Protein AF-A0A7V9IVT1-F1 (afdb_monomer_lite)

pLDDT: mean 75.95, std 18.09, range [24.97, 95.0]

Foldseek 3Di:
DFWADDPAPQARIADEFDDDPDPVVVVVVCVVPPDGGDDDDDDDDPDPLQDPLLRLQLSLVQVVLLVVQVHYHYPHVDRDDRGDDDPVSVVSSVVVSVVVQVVCVVVVHPRRDHPPPPFDPDKDWDDDDFWTWIWGQDPQAIWTFFFTKDFLDDDPPDDPLRVVLVVSCVVVVQWAADVVRGITGGDADDDDDDDDDDTHTHGRGDDDPDD

Structure (mmCIF, N/CA/C/O backbone):
data_AF-A0A7V9IVT1-F1
#
_entry.id   AF-A0A7V9IVT1-F1
#
loop_
_atom_site.group_PDB
_atom_site.id
_atom_site.type_symbol
_atom_site.label_atom_id
_atom_site.label_alt_id
_atom_site.label_comp_id
_atom_site.label_asym_id
_atom_site.label_entity_id
_atom_site.label_seq_id
_atom_site.pdbx_PDB_ins_code
_atom_site.Cartn_x
_atom_site.Cartn_y
_atom_site.Cartn_z
_atom_site.occupancy
_atom_site.B_iso_or_equiv
_atom_site.auth_seq_id
_atom_site.auth_comp_id
_atom_site.auth_asym_id
_atom_site.auth_atom_id
_atom_site.pdbx_PDB_model_num
ATOM 1 N N . MET A 1 1 ? -2.995 -2.600 -10.425 1.00 89.94 1 MET A N 1
ATOM 2 C CA . MET A 1 1 ? -3.105 -3.034 -9.017 1.00 89.94 1 MET A CA 1
ATOM 3 C C . MET A 1 1 ? -4.546 -3.396 -8.711 1.00 89.94 1 MET A C 1
ATOM 5 O O . MET A 1 1 ? -5.435 -2.664 -9.128 1.00 89.94 1 MET A O 1
ATOM 9 N N . LEU A 1 2 ? -4.769 -4.503 -8.009 1.00 91.25 2 LEU A N 1
ATOM 10 C CA . LEU A 1 2 ? -6.067 -4.943 -7.499 1.00 91.25 2 LEU A CA 1
ATOM 11 C C . LEU A 1 2 ? -6.100 -4.728 -5.982 1.00 91.25 2 LEU A C 1
ATOM 13 O O . LEU A 1 2 ? -5.073 -4.897 -5.325 1.00 91.25 2 LEU A O 1
ATOM 17 N N . VAL A 1 3 ? -7.259 -4.353 -5.449 1.00 91.25 3 VAL A N 1
ATOM 18 C CA . VAL A 1 3 ? -7.485 -4.061 -4.028 1.00 91.25 3 VAL A CA 1
ATOM 19 C C . VAL A 1 3 ? -8.785 -4.733 -3.591 1.00 91.25 3 VAL A C 1
ATOM 21 O O . VAL A 1 3 ? -9.780 -4.701 -4.320 1.00 91.25 3 VAL A O 1
ATOM 24 N N . GLY A 1 4 ? -8.780 -5.330 -2.404 1.00 89.81 4 GLY A N 1
ATOM 25 C CA . GLY A 1 4 ? -9.947 -5.958 -1.792 1.00 89.81 4 GLY A CA 1
ATOM 26 C C . GLY A 1 4 ? -9.839 -6.048 -0.269 1.00 89.81 4 GLY A C 1
ATOM 27 O O . GLY A 1 4 ? -8.842 -5.589 0.296 1.00 89.81 4 GLY A O 1
ATOM 28 N N . PRO A 1 5 ? -10.860 -6.602 0.409 1.00 86.62 5 PRO A N 1
ATOM 29 C CA . PRO A 1 5 ? -10.794 -6.893 1.840 1.00 86.62 5 PRO A CA 1
ATOM 30 C C . PRO A 1 5 ? -9.604 -7.802 2.183 1.00 86.62 5 PRO A C 1
ATOM 32 O O . PRO A 1 5 ? -9.289 -8.725 1.431 1.00 86.62 5 PRO A O 1
ATOM 35 N N . ALA A 1 6 ? -8.952 -7.513 3.311 1.00 87.25 6 ALA A N 1
ATOM 36 C CA . ALA A 1 6 ? -7.965 -8.398 3.928 1.00 87.25 6 ALA A CA 1
ATOM 37 C C . ALA A 1 6 ? -8.642 -9.640 4.529 1.00 87.25 6 ALA A C 1
ATOM 39 O O . ALA A 1 6 ? -9.815 -9.575 4.910 1.00 87.25 6 ALA A O 1
ATOM 40 N N . GLU A 1 7 ? -7.913 -10.754 4.611 1.00 83.44 7 GLU A N 1
ATOM 41 C CA . GLU A 1 7 ? -8.374 -11.950 5.331 1.00 83.44 7 GLU A CA 1
ATOM 42 C C . GLU A 1 7 ? -8.059 -11.861 6.835 1.00 83.44 7 GLU A C 1
ATOM 44 O O . GLU A 1 7 ? -8.873 -12.267 7.663 1.00 83.44 7 GLU A O 1
ATOM 49 N N . ASP A 1 8 ? -6.908 -11.294 7.193 1.00 77.38 8 ASP A N 1
ATOM 50 C CA . ASP A 1 8 ? -6.444 -11.032 8.552 1.00 77.38 8 ASP A CA 1
ATOM 51 C C . ASP A 1 8 ? -6.814 -9.600 8.972 1.00 77.38 8 ASP A C 1
ATOM 53 O O . ASP A 1 8 ? -6.449 -8.606 8.336 1.00 77.38 8 ASP A O 1
ATOM 57 N N . ALA A 1 9 ? -7.517 -9.494 10.103 1.00 74.06 9 ALA A N 1
ATOM 58 C CA . ALA A 1 9 ? -7.951 -8.235 10.705 1.00 74.06 9 ALA A CA 1
ATOM 59 C C . ALA A 1 9 ? -6.794 -7.280 11.067 1.00 74.06 9 ALA A C 1
ATOM 61 O O . ALA A 1 9 ? -7.033 -6.095 11.315 1.00 74.06 9 ALA A O 1
ATOM 62 N N . LYS A 1 10 ? -5.544 -7.764 11.093 1.00 76.00 10 LYS A N 1
ATOM 63 C CA . LYS A 1 10 ? -4.338 -6.936 11.226 1.00 76.00 10 LYS A CA 1
ATOM 64 C C . LYS A 1 10 ? -4.196 -5.936 10.072 1.00 76.00 10 LYS A C 1
ATOM 66 O O . LYS A 1 10 ? -3.687 -4.833 10.293 1.00 76.00 10 LYS A O 1
ATOM 71 N N . TYR A 1 11 ? -4.583 -6.317 8.857 1.00 81.25 11 TYR A N 1
ATOM 72 C CA . TYR A 1 11 ? -4.343 -5.537 7.646 1.00 81.25 11 TYR A CA 1
ATOM 73 C C . TYR A 1 11 ? -5.589 -4.763 7.207 1.00 81.25 11 TYR A C 1
ATOM 75 O O . TYR A 1 11 ? -6.726 -5.175 7.411 1.00 81.25 11 TYR A O 1
ATOM 83 N N . GLU A 1 12 ? -5.380 -3.611 6.569 1.00 83.62 12 GLU A N 1
ATOM 84 C CA . GLU A 1 12 ? -6.483 -2.767 6.089 1.00 83.62 12 GLU A CA 1
ATOM 85 C C . GLU A 1 12 ? -7.093 -3.284 4.783 1.00 83.62 12 GLU A C 1
ATOM 87 O O . GLU A 1 12 ? -8.264 -3.039 4.489 1.00 83.62 12 GLU A O 1
ATOM 92 N N . ALA A 1 13 ? -6.278 -3.950 3.967 1.00 89.00 13 ALA A N 1
ATOM 93 C CA . ALA A 1 13 ? -6.658 -4.447 2.656 1.00 89.00 13 ALA A CA 1
ATOM 94 C C . ALA A 1 13 ? -5.744 -5.596 2.225 1.00 89.00 13 ALA A C 1
ATOM 96 O O . ALA A 1 13 ? -4.599 -5.701 2.669 1.00 89.00 13 ALA A O 1
ATOM 97 N N . ARG A 1 14 ? -6.224 -6.398 1.277 1.00 91.69 14 ARG A N 1
ATOM 98 C CA . ARG A 1 14 ? -5.392 -7.287 0.466 1.00 91.69 14 ARG A CA 1
ATOM 99 C C . ARG A 1 14 ? -5.155 -6.640 -0.883 1.00 91.69 14 ARG A C 1
ATOM 101 O O . ARG A 1 14 ? -6.082 -6.088 -1.486 1.00 91.69 14 ARG A O 1
ATOM 108 N N . ILE A 1 15 ? -3.917 -6.694 -1.360 1.00 93.25 15 ILE A N 1
ATOM 109 C CA . ILE A 1 15 ? -3.541 -6.084 -2.631 1.00 93.25 15 ILE A CA 1
ATOM 110 C C . ILE A 1 15 ? -2.748 -7.036 -3.521 1.00 93.25 15 ILE A C 1
ATOM 112 O O . ILE A 1 15 ? -1.998 -7.898 -3.063 1.00 93.25 15 ILE A O 1
ATOM 116 N N . TYR A 1 16 ? -2.878 -6.811 -4.824 1.00 91.81 16 TYR A N 1
ATOM 117 C CA . TYR A 1 16 ? -2.038 -7.415 -5.849 1.00 91.81 16 TYR A CA 1
ATOM 118 C C . TYR A 1 16 ? -1.502 -6.323 -6.776 1.00 91.81 16 TYR A C 1
ATOM 120 O O . TYR A 1 16 ? -2.271 -5.584 -7.400 1.00 91.81 16 TYR A O 1
ATOM 128 N N . VAL A 1 17 ? -0.183 -6.220 -6.896 1.00 91.56 17 VAL A N 1
ATOM 129 C CA . VAL A 1 17 ? 0.489 -5.320 -7.843 1.00 91.56 17 VAL A CA 1
ATOM 130 C C . VAL A 1 17 ? 0.883 -6.134 -9.074 1.00 91.56 17 VAL A C 1
ATOM 132 O O . VAL A 1 17 ? 1.215 -7.303 -8.967 1.00 91.56 17 VAL A O 1
ATOM 135 N N . GLY A 1 18 ? 0.791 -5.563 -10.266 1.00 87.25 18 GLY A N 1
ATOM 136 C CA . GLY A 1 18 ? 1.141 -6.291 -11.480 1.00 87.25 18 GLY A CA 1
ATOM 137 C C . GLY A 1 18 ? 1.298 -5.358 -12.663 1.00 87.25 18 GLY A C 1
ATOM 138 O O . GLY A 1 18 ? 0.642 -4.316 -12.719 1.00 87.25 18 GLY A O 1
ATOM 139 N N . GLU A 1 19 ? 2.149 -5.758 -13.601 1.00 83.12 19 GLU A N 1
ATOM 140 C CA . GLU A 1 19 ? 2.410 -5.045 -14.854 1.00 83.12 19 GLU A CA 1
ATOM 141 C C . GLU A 1 19 ? 1.641 -5.613 -16.050 1.00 83.12 19 GLU A C 1
ATOM 143 O O . GLU A 1 19 ? 1.275 -6.775 -16.053 1.00 83.12 19 GLU A O 1
ATOM 148 N N . GLY A 1 20 ? 1.418 -4.868 -17.128 1.00 71.94 20 GLY A N 1
ATOM 149 C CA . GLY A 1 20 ? 0.862 -5.460 -18.348 1.00 71.94 20 GLY A CA 1
ATOM 150 C C . GLY A 1 20 ? 0.809 -4.479 -19.505 1.00 71.94 20 GLY A C 1
ATOM 151 O O . GLY A 1 20 ? 0.511 -3.308 -19.299 1.00 71.94 20 GLY A O 1
ATOM 152 N N . GLU A 1 21 ? 1.089 -4.968 -20.713 1.00 65.00 21 GLU A N 1
ATOM 153 C CA . GLU A 1 21 ? 1.004 -4.170 -21.945 1.00 65.00 21 GLU A CA 1
ATOM 154 C C . GLU A 1 21 ? -0.456 -3.913 -22.351 1.00 65.00 21 GLU A C 1
ATOM 156 O O . GLU A 1 21 ? -0.782 -2.823 -22.812 1.00 65.00 21 GLU A O 1
ATOM 161 N N . ASP A 1 22 ? -1.345 -4.887 -22.111 1.00 67.75 22 ASP A N 1
ATOM 162 C CA . ASP A 1 22 ? -2.793 -4.719 -22.243 1.00 67.75 22 ASP A CA 1
ATOM 163 C C . ASP A 1 22 ? -3.480 -4.902 -20.875 1.00 67.75 22 ASP A C 1
ATOM 165 O O . ASP A 1 22 ? -3.632 -6.034 -20.389 1.00 67.75 22 ASP A O 1
ATOM 169 N N . PRO A 1 23 ? -3.910 -3.803 -20.229 1.00 66.44 23 PRO A N 1
ATOM 170 C CA . PRO A 1 23 ? -4.580 -3.876 -18.941 1.00 66.44 23 PRO A CA 1
ATOM 171 C C . PRO A 1 23 ? -5.935 -4.592 -19.013 1.00 66.44 23 PRO A C 1
ATOM 173 O O . PRO A 1 23 ? -6.347 -5.150 -18.000 1.00 66.44 23 PRO A O 1
ATOM 176 N N . ARG A 1 24 ? -6.617 -4.632 -20.171 1.00 66.31 24 ARG A N 1
ATOM 177 C CA . ARG A 1 24 ? -7.904 -5.337 -20.324 1.00 66.31 24 ARG A CA 1
ATOM 178 C C . ARG A 1 24 ? -7.701 -6.844 -20.347 1.00 66.31 24 ARG A C 1
ATOM 180 O O . ARG A 1 24 ? -8.291 -7.532 -19.524 1.00 66.31 24 ARG A O 1
ATOM 187 N N . MET A 1 25 ? -6.797 -7.344 -21.193 1.00 64.69 25 MET A N 1
ATOM 188 C CA . MET A 1 25 ? -6.481 -8.781 -21.226 1.00 64.69 25 MET A CA 1
ATOM 189 C C . MET A 1 25 ? -5.997 -9.291 -19.867 1.00 64.69 25 MET A C 1
ATOM 191 O O . MET A 1 25 ? -6.342 -10.398 -19.450 1.00 64.69 25 MET A O 1
ATOM 195 N N . ARG A 1 26 ? -5.197 -8.488 -19.154 1.00 69.81 26 ARG A N 1
ATOM 196 C CA . ARG A 1 26 ? -4.712 -8.870 -17.827 1.00 69.81 26 ARG A CA 1
ATOM 197 C C . ARG A 1 26 ? -5.820 -8.835 -16.775 1.00 69.81 26 ARG A C 1
ATOM 199 O O . ARG A 1 26 ? -5.857 -9.716 -15.920 1.00 69.81 26 ARG A O 1
ATOM 206 N N . LEU A 1 27 ? -6.730 -7.864 -16.845 1.00 65.88 27 LEU A N 1
ATOM 207 C CA . LEU A 1 27 ? -7.893 -7.811 -15.964 1.00 65.88 27 LEU A CA 1
ATOM 208 C C . LEU A 1 27 ? -8.808 -9.023 -16.177 1.00 65.88 27 LEU A C 1
ATOM 210 O O . LEU A 1 27 ? -9.185 -9.655 -15.195 1.00 65.88 27 LEU A O 1
ATOM 214 N N . ASP A 1 28 ? -9.076 -9.407 -17.427 1.00 68.50 28 ASP A N 1
ATOM 215 C CA . ASP A 1 28 ? -9.891 -10.582 -17.763 1.00 68.50 28 ASP A CA 1
ATOM 216 C C . ASP A 1 28 ? -9.263 -11.883 -17.228 1.00 68.50 28 ASP A C 1
ATOM 218 O O . ASP A 1 28 ? -9.951 -12.724 -16.646 1.00 68.50 28 ASP A O 1
ATOM 222 N N . ALA A 1 29 ? -7.936 -12.026 -17.335 1.00 62.75 29 ALA A N 1
ATOM 223 C CA . ALA A 1 29 ? -7.205 -13.167 -16.776 1.00 62.75 29 ALA A CA 1
ATOM 224 C C . ALA A 1 29 ? -7.268 -13.236 -15.237 1.00 62.75 29 ALA A C 1
ATOM 226 O O . ALA A 1 29 ? -7.224 -14.328 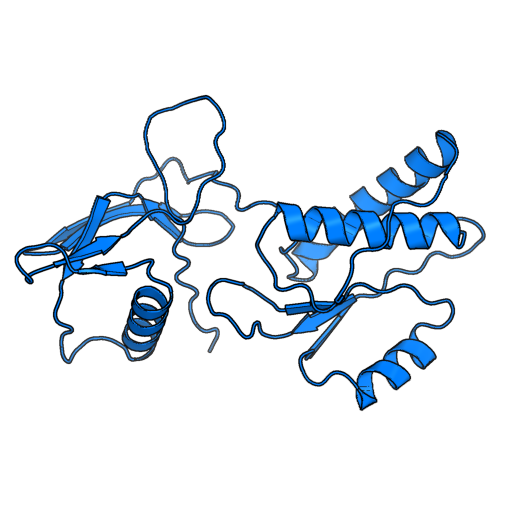-14.663 1.00 62.75 29 ALA A O 1
ATOM 227 N N . HIS A 1 30 ? -7.372 -12.089 -14.558 1.00 66.25 30 HIS A N 1
ATOM 228 C CA . HIS A 1 30 ? -7.528 -12.022 -13.104 1.00 66.25 30 HIS A CA 1
ATOM 229 C C . HIS A 1 30 ? -8.979 -12.203 -12.648 1.00 66.25 30 HIS A C 1
ATOM 231 O O . HIS A 1 30 ? -9.193 -12.836 -11.616 1.00 66.25 30 HIS A O 1
ATOM 237 N N . HIS A 1 31 ? -9.957 -11.730 -13.424 1.00 60.91 31 HIS A N 1
ATOM 238 C CA . HIS A 1 31 ? -11.391 -11.885 -13.155 1.00 60.91 31 HIS A CA 1
ATOM 239 C C . HIS A 1 31 ? -11.810 -13.356 -12.994 1.00 60.91 31 HIS A C 1
ATOM 241 O O . HIS A 1 31 ? -12.764 -13.638 -12.281 1.00 60.91 31 HIS A O 1
ATOM 247 N N . GLY A 1 32 ? -11.105 -14.288 -13.646 1.00 59.50 32 GLY A N 1
ATOM 248 C CA . GLY A 1 32 ? -11.359 -15.727 -13.524 1.00 59.50 32 GLY A CA 1
ATOM 249 C C . GLY A 1 32 ? -10.537 -16.468 -12.460 1.00 59.50 32 GLY A C 1
ATOM 250 O O . GLY A 1 32 ? -10.770 -17.656 -12.275 1.00 59.50 32 GLY A O 1
ATOM 251 N N . ASN A 1 33 ? -9.559 -15.824 -11.807 1.00 62.50 33 ASN A N 1
ATOM 252 C CA . ASN A 1 33 ? -8.559 -16.512 -10.968 1.00 62.50 33 ASN A CA 1
ATOM 253 C C . ASN A 1 33 ? -8.298 -15.866 -9.594 1.00 62.50 33 ASN A C 1
ATOM 255 O O . ASN A 1 33 ? -7.539 -16.423 -8.800 1.00 62.50 33 ASN A O 1
ATOM 259 N N . LYS A 1 34 ? -8.838 -14.674 -9.319 1.00 71.25 34 LYS A N 1
ATOM 260 C CA . LYS A 1 34 ? -8.660 -13.968 -8.043 1.00 71.25 34 LYS A CA 1
ATOM 261 C C . LYS A 1 34 ? -9.996 -13.376 -7.606 1.00 71.25 34 LYS A C 1
ATOM 263 O O . LYS A 1 34 ? -10.433 -12.387 -8.184 1.00 71.25 34 LYS A O 1
ATOM 268 N N . ASP A 1 35 ? -10.582 -13.938 -6.554 1.00 77.81 35 ASP A N 1
ATOM 269 C CA . ASP A 1 35 ? -11.914 -13.539 -6.071 1.00 77.81 35 ASP A CA 1
ATOM 270 C C . ASP A 1 35 ? -11.875 -12.439 -4.996 1.00 77.81 35 ASP A C 1
ATOM 272 O O . ASP A 1 35 ? -12.909 -11.885 -4.636 1.00 77.81 35 ASP A O 1
ATOM 276 N N . PHE A 1 36 ? -10.691 -12.099 -4.467 1.00 84.75 36 PHE A N 1
ATOM 277 C CA . PHE A 1 36 ? -10.589 -11.192 -3.317 1.00 84.75 36 PHE A CA 1
ATOM 278 C C . PHE A 1 36 ? -10.874 -9.724 -3.659 1.00 84.75 36 PHE A C 1
ATOM 280 O O . PHE A 1 36 ? -11.231 -8.950 -2.778 1.00 84.75 36 PHE A O 1
ATOM 287 N N . TRP A 1 37 ? -10.639 -9.290 -4.898 1.00 85.31 37 TRP A N 1
ATOM 288 C CA . TRP A 1 37 ? -10.582 -7.868 -5.226 1.00 85.31 37 TRP A CA 1
ATOM 289 C C . TRP A 1 37 ? -11.956 -7.315 -5.610 1.00 85.31 37 TRP A C 1
ATOM 291 O O . TRP A 1 37 ? -12.751 -7.961 -6.282 1.00 85.31 37 TRP A O 1
ATOM 301 N N . ASN A 1 38 ? -12.220 -6.074 -5.213 1.00 85.19 38 ASN A N 1
ATOM 302 C CA . ASN A 1 38 ? -13.443 -5.344 -5.563 1.00 85.19 38 ASN A CA 1
ATOM 303 C C . ASN A 1 38 ? -13.151 -4.009 -6.262 1.00 85.19 38 ASN A C 1
ATOM 305 O O . ASN A 1 38 ? -14.062 -3.334 -6.743 1.00 85.19 38 ASN A O 1
ATOM 309 N N . ARG A 1 39 ? -11.878 -3.608 -6.301 1.00 88.12 39 ARG A N 1
ATOM 310 C CA . ARG A 1 39 ? -11.402 -2.356 -6.883 1.00 88.12 39 ARG A CA 1
ATOM 311 C C . ARG A 1 39 ? -10.080 -2.600 -7.593 1.00 88.12 39 ARG A C 1
ATOM 313 O O . ARG A 1 39 ? -9.291 -3.454 -7.193 1.00 88.12 39 ARG A O 1
ATOM 320 N N . PHE A 1 40 ? -9.806 -1.814 -8.625 1.00 88.56 40 PHE A N 1
ATOM 321 C CA . PHE A 1 40 ? -8.516 -1.833 -9.298 1.00 88.56 40 PHE A CA 1
ATOM 322 C C . PHE A 1 40 ? -8.072 -0.417 -9.668 1.00 88.56 40 PHE A C 1
ATOM 324 O O . PHE A 1 40 ? -8.892 0.474 -9.876 1.00 88.56 40 PHE A O 1
ATOM 331 N N . VAL A 1 41 ? -6.758 -0.221 -9.733 1.00 89.19 41 VAL A N 1
ATOM 332 C CA . VAL A 1 41 ? -6.108 1.028 -10.142 1.00 89.19 41 VAL A CA 1
ATOM 333 C C . VAL A 1 41 ? -5.098 0.700 -11.236 1.00 89.19 41 VAL A C 1
ATOM 335 O O . VAL A 1 41 ? -4.274 -0.207 -11.073 1.00 89.19 41 VAL A O 1
ATOM 338 N N . VAL A 1 42 ? -5.165 1.427 -12.350 1.00 89.38 42 VAL A N 1
ATOM 339 C CA . VAL A 1 42 ? -4.240 1.291 -13.481 1.00 89.38 42 VAL A CA 1
ATOM 340 C C . VAL A 1 42 ? -3.592 2.638 -13.743 1.00 89.38 42 VAL A C 1
ATOM 342 O O . VAL A 1 42 ? -4.287 3.635 -13.919 1.00 89.38 42 VAL A O 1
ATOM 345 N N . PHE A 1 43 ? -2.266 2.641 -13.812 1.00 87.75 43 PHE A N 1
ATOM 346 C CA . PHE A 1 43 ? -1.493 3.761 -14.328 1.00 87.75 43 PHE A CA 1
ATOM 347 C C . PHE A 1 43 ? -1.048 3.415 -15.743 1.00 87.75 43 PHE A C 1
ATOM 349 O O . PHE A 1 43 ? -0.598 2.300 -16.002 1.00 87.75 43 PHE A O 1
ATOM 356 N N . THR A 1 44 ? -1.208 4.362 -16.663 1.00 84.06 44 THR A N 1
ATOM 357 C CA . THR A 1 44 ? -0.778 4.218 -18.057 1.00 84.06 44 THR A CA 1
ATOM 358 C C . THR A 1 44 ? 0.041 5.441 -18.442 1.00 84.06 44 THR A C 1
ATOM 360 O O . THR A 1 44 ? -0.261 6.545 -17.993 1.00 84.06 44 THR A O 1
ATOM 363 N N . SER A 1 45 ? 1.074 5.253 -19.262 1.00 77.19 45 SER A N 1
ATOM 364 C CA . SER A 1 45 ? 1.811 6.355 -19.885 1.00 77.19 45 SER A CA 1
ATOM 365 C C . SER A 1 45 ? 1.644 6.294 -21.395 1.00 77.19 45 SER A C 1
ATOM 367 O O . SER A 1 45 ? 1.666 5.205 -21.970 1.00 77.19 45 SER A O 1
ATOM 369 N N . PHE A 1 46 ? 1.556 7.449 -22.047 1.00 67.44 46 PHE A N 1
ATOM 370 C CA . PHE A 1 46 ? 1.602 7.533 -23.503 1.00 67.44 46 PHE A CA 1
ATOM 371 C C . PHE A 1 46 ? 3.052 7.752 -23.972 1.00 67.44 46 PHE A C 1
ATOM 373 O O . PHE A 1 46 ? 3.715 8.678 -23.511 1.00 67.44 46 PHE A O 1
ATOM 380 N N . GLY A 1 47 ? 3.540 6.924 -24.904 1.00 63.69 47 GLY A N 1
ATOM 38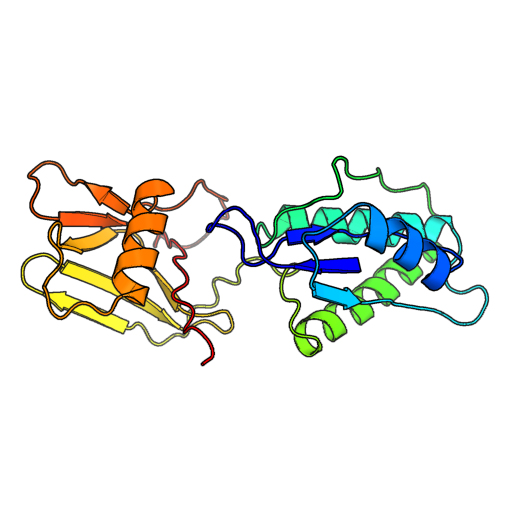1 C CA . GLY A 1 47 ? 4.878 7.048 -25.507 1.00 63.69 47 GLY A CA 1
ATOM 382 C C . GLY A 1 47 ? 5.930 6.073 -24.953 1.00 63.69 47 GLY A C 1
ATOM 383 O O . GLY A 1 47 ? 5.592 5.037 -24.394 1.00 63.69 47 GLY A O 1
ATOM 384 N N . GLN A 1 48 ? 7.217 6.398 -25.133 1.00 57.94 48 GLN A N 1
ATOM 385 C CA . GLN A 1 48 ? 8.378 5.593 -24.691 1.00 57.94 48 GLN A CA 1
ATOM 386 C C . GLN A 1 48 ? 8.731 5.783 -23.196 1.00 57.94 48 GLN A C 1
ATOM 388 O O . GLN A 1 48 ? 9.769 5.307 -22.753 1.00 57.94 48 GLN A O 1
ATOM 393 N N . ALA A 1 49 ? 7.897 6.488 -22.422 1.00 60.75 49 ALA A N 1
ATOM 394 C CA . ALA A 1 49 ? 8.206 6.888 -21.045 1.00 60.75 49 ALA A CA 1
ATOM 395 C C . ALA A 1 49 ? 8.268 5.715 -20.046 1.00 60.75 49 ALA A C 1
ATOM 397 O O . ALA A 1 49 ? 8.972 5.802 -19.048 1.00 60.75 49 ALA A O 1
ATOM 398 N N . LEU A 1 50 ? 7.567 4.609 -20.314 1.00 69.31 50 LEU A N 1
ATOM 399 C CA . LEU A 1 50 ? 7.609 3.402 -19.487 1.00 69.31 50 LEU A CA 1
ATOM 400 C C . LEU A 1 50 ? 8.027 2.209 -20.345 1.00 69.31 50 LEU A C 1
ATOM 402 O O . LEU A 1 50 ? 7.202 1.560 -20.988 1.00 69.31 50 LEU A O 1
ATOM 406 N N . ASN A 1 51 ? 9.327 1.922 -20.371 1.00 80.69 51 ASN A N 1
ATOM 407 C CA . ASN A 1 51 ? 9.818 0.685 -20.964 1.00 80.69 51 ASN A CA 1
ATOM 408 C C . ASN A 1 51 ? 9.575 -0.501 -20.005 1.00 80.69 51 ASN A C 1
ATOM 410 O O . ASN A 1 51 ? 9.277 -0.327 -18.822 1.00 80.69 51 ASN A O 1
ATOM 414 N N . LYS A 1 52 ? 9.724 -1.735 -20.499 1.00 84.88 52 LYS A N 1
ATOM 415 C CA . LYS A 1 52 ? 9.477 -2.946 -19.699 1.00 84.88 52 LYS A CA 1
ATOM 416 C C . LYS A 1 52 ? 10.333 -3.025 -18.428 1.00 84.88 52 LYS A C 1
ATOM 418 O O . LYS A 1 52 ? 9.869 -3.535 -17.416 1.00 84.88 52 LYS A O 1
ATOM 423 N N . ALA A 1 53 ? 11.575 -2.550 -18.462 1.00 87.75 53 ALA A N 1
ATOM 424 C CA . ALA A 1 53 ? 12.441 -2.567 -17.288 1.00 87.75 53 ALA A CA 1
ATOM 425 C C . ALA A 1 53 ? 11.983 -1.535 -16.241 1.00 87.75 53 ALA A C 1
ATOM 427 O O . ALA A 1 53 ? 11.917 -1.872 -15.061 1.00 87.75 53 ALA A O 1
ATOM 428 N N . THR A 1 54 ? 11.567 -0.339 -16.668 1.00 87.00 54 THR A N 1
ATOM 429 C CA . THR A 1 54 ? 10.963 0.688 -15.806 1.00 87.00 54 THR A CA 1
ATOM 430 C C . THR A 1 54 ? 9.674 0.190 -15.149 1.00 87.00 54 THR A C 1
ATOM 432 O O . THR A 1 54 ? 9.489 0.367 -13.949 1.00 87.00 54 THR A O 1
ATOM 435 N N . ILE A 1 55 ? 8.798 -0.497 -15.890 1.00 89.00 55 ILE A N 1
ATOM 436 C CA . ILE A 1 55 ? 7.540 -1.028 -15.335 1.00 89.00 55 ILE A CA 1
ATOM 437 C C . ILE A 1 55 ? 7.819 -2.103 -14.270 1.00 89.00 55 ILE A C 1
ATOM 439 O O . ILE A 1 55 ? 7.264 -2.038 -13.171 1.00 89.00 55 ILE A O 1
ATOM 443 N N . ARG A 1 56 ? 8.752 -3.026 -14.540 1.00 90.25 56 ARG A N 1
ATOM 444 C CA . ARG A 1 56 ? 9.190 -4.032 -13.557 1.00 90.25 56 ARG A CA 1
ATOM 445 C C . ARG A 1 56 ? 9.836 -3.403 -12.327 1.00 90.25 56 ARG A C 1
ATOM 447 O O . ARG A 1 56 ? 9.680 -3.914 -11.220 1.00 90.25 56 ARG A O 1
ATOM 454 N N . TYR A 1 57 ? 10.570 -2.308 -12.515 1.00 92.81 57 TYR A N 1
ATOM 455 C CA . TYR A 1 57 ? 11.155 -1.544 -11.419 1.00 92.81 57 TYR A CA 1
ATOM 456 C C . TYR A 1 57 ? 10.067 -0.934 -10.530 1.00 92.81 57 TYR A C 1
ATOM 458 O O . TYR A 1 57 ? 10.108 -1.116 -9.315 1.00 92.81 57 TYR A O 1
ATOM 466 N N . LEU A 1 58 ? 9.054 -0.297 -11.124 1.00 93.00 58 LEU A N 1
ATOM 467 C CA . LEU A 1 58 ? 7.909 0.258 -10.398 1.00 93.00 58 LEU A CA 1
ATOM 468 C C . LEU A 1 58 ? 7.136 -0.821 -9.626 1.00 93.00 58 LEU A C 1
ATOM 470 O O . LEU A 1 58 ? 6.824 -0.620 -8.455 1.00 93.00 58 LEU A O 1
ATOM 474 N N . GLU A 1 59 ? 6.863 -1.978 -10.241 1.00 93.06 59 GLU A N 1
ATOM 475 C CA . GLU A 1 59 ? 6.217 -3.112 -9.563 1.00 93.06 59 GLU A CA 1
ATOM 476 C C . GLU A 1 59 ? 7.020 -3.555 -8.331 1.00 93.06 59 GLU A C 1
ATOM 478 O O . GLU A 1 59 ? 6.468 -3.648 -7.232 1.00 93.06 59 GLU A O 1
ATOM 483 N N . ALA A 1 60 ? 8.328 -3.773 -8.492 1.00 93.88 60 ALA A N 1
ATOM 484 C CA . ALA A 1 60 ? 9.208 -4.168 -7.397 1.00 93.88 60 ALA A CA 1
ATOM 485 C C . ALA A 1 60 ? 9.244 -3.113 -6.277 1.00 93.88 60 ALA A C 1
ATOM 487 O O . ALA A 1 60 ? 9.151 -3.464 -5.100 1.00 93.88 60 ALA A O 1
ATOM 488 N N . ARG A 1 61 ? 9.321 -1.820 -6.621 1.00 95.00 61 ARG A N 1
ATOM 489 C CA . ARG A 1 61 ? 9.321 -0.722 -5.643 1.00 95.00 61 ARG A CA 1
ATOM 490 C C . ARG A 1 61 ? 8.004 -0.604 -4.885 1.00 95.00 61 ARG A C 1
ATOM 492 O O . ARG A 1 61 ? 8.033 -0.452 -3.669 1.00 95.00 61 ARG A O 1
ATOM 499 N N . LEU A 1 62 ? 6.862 -0.727 -5.557 1.00 94.81 62 LEU A N 1
ATOM 500 C CA . LEU A 1 62 ? 5.552 -0.713 -4.897 1.00 94.81 62 LEU A CA 1
ATOM 501 C C . LEU A 1 62 ? 5.411 -1.872 -3.906 1.00 94.81 62 LEU A C 1
ATOM 503 O O . LEU A 1 62 ? 4.927 -1.671 -2.795 1.00 94.81 62 LEU A O 1
ATOM 507 N N . LEU A 1 63 ? 5.873 -3.069 -4.275 1.00 94.06 63 LEU A N 1
ATOM 508 C CA . LEU A 1 63 ? 5.855 -4.229 -3.381 1.00 94.06 63 LEU A CA 1
ATOM 509 C C . LEU A 1 63 ? 6.773 -4.037 -2.169 1.00 94.06 63 LEU A C 1
ATOM 511 O O . LEU A 1 63 ? 6.381 -4.378 -1.056 1.00 94.06 63 LEU 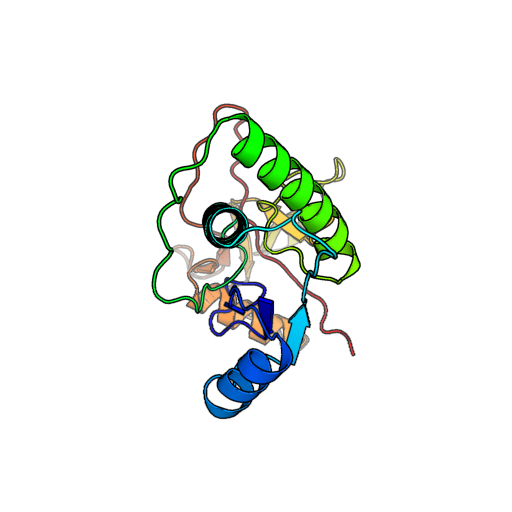A O 1
ATOM 515 N N . GLN A 1 64 ? 7.956 -3.447 -2.363 1.00 92.94 64 GLN A N 1
ATOM 516 C CA . GLN A 1 64 ? 8.854 -3.085 -1.262 1.00 92.94 64 GLN A CA 1
ATOM 517 C C . GLN A 1 64 ? 8.215 -2.067 -0.311 1.00 92.94 64 GLN A C 1
ATOM 519 O O . GLN A 1 64 ? 8.307 -2.237 0.901 1.00 92.94 64 GLN A O 1
ATOM 524 N N . LEU A 1 65 ? 7.544 -1.040 -0.842 1.00 93.12 65 LEU A N 1
ATOM 525 C CA . LEU A 1 65 ? 6.867 -0.024 -0.031 1.00 93.12 65 LEU A CA 1
ATOM 526 C C . LEU A 1 65 ? 5.722 -0.618 0.793 1.00 93.12 65 LEU A C 1
ATOM 528 O O . LEU A 1 65 ? 5.615 -0.330 1.979 1.00 93.12 65 LEU A O 1
ATOM 532 N N . VAL A 1 66 ? 4.906 -1.493 0.203 1.00 92.06 66 VAL A N 1
ATOM 533 C CA . VAL A 1 66 ? 3.809 -2.157 0.929 1.00 92.06 66 VAL A CA 1
ATOM 534 C C . VAL A 1 66 ? 4.352 -3.066 2.023 1.00 92.06 66 VAL A C 1
ATOM 536 O O . VAL A 1 66 ? 3.857 -3.042 3.149 1.00 92.06 66 VAL A O 1
ATOM 539 N N . ALA A 1 67 ? 5.389 -3.847 1.706 1.00 89.31 67 ALA A N 1
ATOM 540 C CA . ALA A 1 67 ? 6.042 -4.708 2.682 1.00 89.31 67 ALA A CA 1
ATOM 541 C C . ALA A 1 67 ? 6.637 -3.896 3.843 1.00 89.31 67 ALA A C 1
ATOM 543 O O . ALA A 1 67 ? 6.518 -4.310 4.990 1.00 89.31 67 ALA A O 1
ATOM 544 N N . ALA A 1 68 ? 7.225 -2.729 3.560 1.00 88.94 68 ALA A N 1
ATOM 545 C CA . ALA A 1 68 ? 7.767 -1.832 4.577 1.00 88.94 68 ALA A CA 1
ATOM 546 C C . ALA A 1 68 ? 6.680 -1.123 5.407 1.00 88.94 68 ALA A C 1
ATOM 548 O O . ALA A 1 68 ? 6.901 -0.830 6.579 1.00 88.94 68 ALA A O 1
ATOM 549 N N . ALA A 1 69 ? 5.519 -0.834 4.816 1.00 87.50 69 ALA A N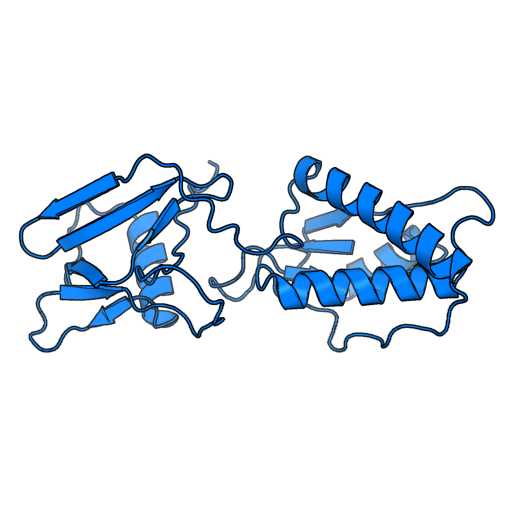 1
ATOM 550 C CA . ALA A 1 69 ? 4.415 -0.161 5.496 1.00 87.50 69 ALA A CA 1
ATOM 551 C C . ALA A 1 69 ? 3.620 -1.088 6.434 1.00 87.50 69 ALA A C 1
ATOM 553 O O . ALA A 1 69 ? 2.966 -0.601 7.355 1.00 87.50 69 ALA A O 1
ATOM 554 N N . GLU A 1 70 ? 3.644 -2.403 6.185 1.00 86.81 70 GLU A N 1
ATOM 555 C CA . GLU A 1 70 ? 2.879 -3.431 6.912 1.00 86.81 70 GLU A CA 1
ATOM 556 C C . GLU A 1 70 ? 1.364 -3.150 7.013 1.00 86.81 70 GLU A C 1
ATOM 558 O O . GLU A 1 70 ? 0.691 -3.601 7.941 1.00 86.81 70 GLU A O 1
ATOM 563 N N . ARG A 1 71 ? 0.801 -2.413 6.048 1.00 85.00 71 ARG A N 1
ATOM 564 C CA . ARG A 1 71 ? -0.624 -2.037 6.035 1.00 85.00 71 ARG A CA 1
ATOM 565 C C . ARG A 1 71 ? -1.536 -2.995 5.283 1.00 85.00 71 ARG A C 1
ATOM 567 O O . ARG A 1 71 ? -2.741 -2.999 5.531 1.00 85.00 71 ARG A O 1
ATOM 574 N N . ALA A 1 72 ? -0.984 -3.773 4.360 1.00 89.56 72 ALA A N 1
ATOM 575 C CA . ALA A 1 72 ? -1.757 -4.644 3.490 1.00 89.56 72 ALA A CA 1
ATOM 576 C C . ALA A 1 72 ? -1.141 -6.034 3.355 1.00 89.56 72 ALA A C 1
ATOM 578 O O . ALA A 1 72 ? 0.079 -6.202 3.389 1.00 89.56 72 ALA A O 1
ATOM 579 N N . GLU A 1 73 ? -2.008 -7.013 3.125 1.00 90.56 73 GLU A N 1
ATOM 580 C CA . GLU A 1 73 ? -1.611 -8.348 2.697 1.00 90.56 73 GLU A CA 1
ATOM 581 C C . GLU A 1 73 ? -1.185 -8.315 1.233 1.00 90.56 73 GLU A C 1
ATOM 583 O O . GLU A 1 73 ? -1.904 -7.801 0.369 1.00 90.56 73 GLU A O 1
ATOM 588 N N . LEU A 1 74 ? -0.025 -8.899 0.941 1.00 91.44 74 LEU A N 1
ATOM 589 C CA . LEU A 1 74 ? 0.475 -9.035 -0.420 1.00 91.44 74 LEU A CA 1
ATOM 590 C C . LEU A 1 74 ? 0.064 -10.379 -1.021 1.00 91.44 74 LEU A C 1
ATOM 592 O O . LEU A 1 74 ? 0.505 -11.434 -0.577 1.00 91.44 74 LEU A O 1
ATOM 596 N N . ASP A 1 75 ? -0.701 -10.329 -2.109 1.00 90.56 75 ASP A N 1
ATOM 597 C CA . ASP A 1 75 ? -1.153 -11.511 -2.852 1.00 90.56 75 ASP A CA 1
ATOM 598 C C . ASP A 1 75 ? -0.209 -11.909 -4.011 1.00 90.56 75 ASP A C 1
ATOM 600 O O . ASP A 1 75 ? -0.442 -12.865 -4.751 1.00 90.56 75 ASP A O 1
ATOM 604 N N . ASN A 1 76 ? 0.886 -11.168 -4.203 1.00 87.06 76 ASN A N 1
ATOM 605 C CA . ASN A 1 76 ? 1.864 -11.399 -5.271 1.00 87.06 76 ASN A CA 1
ATOM 606 C C . ASN A 1 76 ? 2.645 -12.719 -5.138 1.00 87.06 76 ASN A C 1
ATOM 608 O O . ASN A 1 76 ? 3.288 -13.139 -6.100 1.00 87.06 76 ASN A O 1
ATOM 612 N N . GLY A 1 77 ? 2.590 -13.379 -3.976 1.00 78.88 77 GLY A N 1
ATOM 613 C CA . GLY A 1 77 ? 3.303 -14.622 -3.666 1.00 78.88 77 GLY A CA 1
ATOM 614 C C . GLY A 1 77 ? 4.815 -14.431 -3.503 1.00 78.88 77 GLY A C 1
ATOM 615 O O . GLY A 1 77 ? 5.368 -14.770 -2.464 1.00 78.88 77 GLY A O 1
ATOM 616 N N . ASN A 1 78 ? 5.485 -13.854 -4.504 1.00 76.88 78 ASN A N 1
ATOM 617 C CA . ASN A 1 78 ? 6.894 -13.474 -4.451 1.00 76.88 78 ASN A CA 1
ATOM 618 C C . ASN A 1 78 ? 7.095 -12.049 -4.986 1.00 76.88 78 ASN A C 1
ATOM 620 O O . ASN A 1 78 ? 6.475 -11.658 -5.976 1.00 76.88 78 ASN A O 1
ATOM 624 N N . ALA A 1 79 ? 7.999 -11.295 -4.361 1.00 76.69 79 ALA A N 1
ATOM 625 C CA . ALA A 1 79 ? 8.395 -9.981 -4.846 1.00 76.69 79 ALA A CA 1
ATOM 626 C C . ALA A 1 79 ? 9.515 -10.128 -5.898 1.00 76.69 79 ALA A C 1
ATOM 628 O O . ALA A 1 79 ? 10.542 -10.752 -5.615 1.00 76.69 79 ALA A O 1
ATOM 629 N N . PRO A 1 80 ? 9.357 -9.576 -7.115 1.00 81.06 80 PRO A N 1
ATOM 630 C CA . PRO A 1 80 ? 10.435 -9.545 -8.089 1.00 81.06 80 PRO A CA 1
ATOM 631 C C . PRO A 1 80 ? 11.591 -8.679 -7.569 1.00 81.06 80 PRO A C 1
ATOM 633 O O . PRO A 1 80 ? 11.384 -7.640 -6.944 1.00 81.06 80 PRO A O 1
ATOM 636 N N . GLY A 1 81 ? 12.826 -9.101 -7.848 1.00 85.88 81 GLY A N 1
ATOM 637 C CA . GLY A 1 81 ? 14.001 -8.263 -7.616 1.00 85.88 81 GLY A CA 1
ATOM 638 C C . GLY A 1 81 ? 14.007 -7.038 -8.534 1.00 85.88 81 GLY A C 1
ATOM 639 O O . GLY A 1 81 ? 13.417 -7.065 -9.618 1.00 85.88 81 GLY A O 1
ATOM 640 N N . LEU A 1 82 ? 14.706 -5.979 -8.115 1.00 89.94 82 LEU A N 1
ATOM 641 C CA . LEU A 1 82 ? 14.869 -4.776 -8.931 1.00 89.94 82 LEU A CA 1
ATOM 642 C C . LEU A 1 82 ? 15.640 -5.120 -10.220 1.00 89.94 82 LEU A C 1
ATOM 644 O O . LEU A 1 82 ? 16.726 -5.704 -10.138 1.00 89.94 82 LEU A O 1
ATOM 648 N N . PRO A 1 83 ? 15.104 -4.793 -11.409 1.00 90.06 83 PRO A N 1
ATOM 649 C CA . PRO A 1 83 ? 15.831 -4.977 -12.656 1.00 90.06 83 PRO A CA 1
ATOM 650 C C . PRO A 1 83 ? 17.021 -4.004 -12.735 1.00 90.06 83 PRO A C 1
ATOM 652 O O . PRO A 1 83 ? 16.976 -2.930 -12.129 1.00 90.06 83 PRO A O 1
ATOM 655 N N . PRO A 1 84 ? 18.081 -4.345 -13.488 1.00 89.50 84 PRO A N 1
ATOM 656 C CA . PRO A 1 84 ? 19.182 -3.421 -13.718 1.00 89.50 84 PRO A CA 1
ATOM 657 C C . PRO A 1 84 ? 18.699 -2.257 -14.592 1.00 89.50 84 PRO A C 1
ATOM 659 O O . PRO A 1 84 ? 18.207 -2.479 -15.697 1.00 89.50 84 PRO A O 1
ATOM 662 N N . LEU A 1 85 ? 18.857 -1.036 -14.089 1.00 90.25 85 LEU A N 1
ATOM 663 C CA . LEU A 1 85 ? 18.561 0.218 -14.780 1.00 90.25 85 LEU A CA 1
ATOM 664 C C . LEU A 1 85 ? 19.758 1.163 -14.645 1.00 90.25 85 LEU A C 1
ATOM 666 O O . LEU A 1 85 ? 20.506 1.091 -13.666 1.00 90.25 85 LEU A O 1
ATOM 670 N N . SER A 1 86 ? 19.942 2.043 -15.625 1.00 92.44 86 SER A N 1
ATOM 671 C CA . SER A 1 86 ? 20.880 3.162 -15.518 1.00 92.44 86 SER A CA 1
ATOM 672 C C . SER A 1 86 ? 20.370 4.218 -14.530 1.00 92.44 86 SER A C 1
ATOM 674 O O . SER A 1 86 ? 19.179 4.287 -14.235 1.00 92.44 86 SER A O 1
ATOM 676 N N . GLU A 1 87 ? 21.264 5.062 -14.013 1.00 92.62 87 GLU A N 1
ATOM 677 C CA . GLU A 1 87 ? 20.894 6.133 -13.076 1.00 92.62 87 GLU A CA 1
ATOM 678 C C . GLU A 1 87 ? 19.794 7.072 -13.621 1.00 92.62 87 GLU A C 1
ATOM 680 O O . GLU A 1 87 ? 18.850 7.339 -12.876 1.00 92.62 87 GLU A O 1
ATOM 685 N N . PRO A 1 88 ? 19.816 7.505 -14.902 1.00 90.31 88 PRO A N 1
ATOM 686 C CA . PRO A 1 88 ? 18.718 8.291 -15.465 1.00 90.31 88 PRO A CA 1
ATOM 687 C C . PRO A 1 88 ? 17.383 7.537 -15.481 1.00 90.31 88 PRO A C 1
ATOM 689 O O . PRO A 1 88 ? 16.362 8.091 -15.094 1.00 90.31 88 PRO A O 1
ATOM 692 N N . GLU A 1 89 ? 17.389 6.255 -15.858 1.00 90.06 89 GLU A N 1
ATOM 693 C CA . GLU A 1 89 ? 16.168 5.437 -15.882 1.00 90.06 89 GLU A CA 1
ATOM 694 C C . GLU A 1 89 ? 15.587 5.225 -14.479 1.00 90.06 89 GLU A C 1
ATOM 696 O O . GLU A 1 89 ? 14.368 5.196 -14.316 1.00 90.06 89 GLU A O 1
ATOM 701 N N . VAL A 1 90 ? 16.444 5.087 -13.460 1.00 93.19 90 VAL A N 1
ATOM 702 C CA . VAL A 1 90 ? 16.011 5.033 -12.056 1.00 93.19 90 VAL A CA 1
ATOM 703 C C . VAL A 1 90 ? 15.391 6.362 -11.634 1.00 93.19 90 VAL A C 1
ATOM 705 O O . VAL A 1 90 ? 14.333 6.356 -11.013 1.00 93.19 90 VAL A O 1
ATOM 708 N N . ALA A 1 91 ? 16.013 7.492 -11.977 1.00 90.75 91 ALA A N 1
ATOM 709 C CA . ALA A 1 91 ? 15.489 8.812 -11.634 1.00 90.75 91 ALA A CA 1
ATOM 710 C C . ALA A 1 91 ? 14.099 9.054 -12.246 1.00 90.75 91 ALA A C 1
ATOM 712 O O . ALA A 1 91 ? 13.186 9.497 -11.546 1.00 90.75 91 ALA A O 1
ATOM 713 N N . ASP A 1 92 ? 13.914 8.689 -13.516 1.00 89.38 92 ASP A N 1
ATOM 714 C CA . ASP A 1 92 ? 12.623 8.791 -14.199 1.00 89.38 92 ASP A CA 1
ATOM 715 C C . ASP A 1 92 ? 11.565 7.884 -13.545 1.00 89.38 92 ASP A C 1
ATOM 717 O O . ASP A 1 92 ? 10.434 8.313 -13.297 1.00 89.38 92 ASP A O 1
ATOM 721 N N . ALA A 1 93 ? 11.935 6.642 -13.203 1.00 91.38 93 ALA A N 1
ATOM 722 C CA . ALA A 1 93 ? 11.044 5.703 -12.524 1.00 91.38 93 ALA A CA 1
ATOM 723 C C . ALA A 1 93 ? 10.619 6.206 -11.136 1.00 91.38 93 ALA A C 1
ATOM 725 O O . ALA A 1 93 ? 9.444 6.133 -10.789 1.00 91.38 93 ALA A O 1
ATOM 726 N N . GLU A 1 94 ? 11.554 6.738 -10.346 1.00 93.56 94 GLU A N 1
ATOM 727 C CA . GLU A 1 94 ? 11.267 7.276 -9.013 1.00 93.56 94 GLU A CA 1
ATOM 728 C C . GLU A 1 94 ? 10.396 8.532 -9.074 1.00 93.56 94 GLU A C 1
ATOM 730 O O . GLU A 1 94 ? 9.515 8.700 -8.232 1.00 93.56 94 GLU A O 1
ATOM 735 N N . SER A 1 95 ? 10.585 9.386 -10.085 1.00 91.94 95 SER A N 1
ATOM 736 C CA . SER A 1 95 ? 9.701 10.533 -10.307 1.00 91.94 95 SER A CA 1
ATOM 737 C C . SER A 1 95 ? 8.274 10.074 -10.602 1.00 91.94 95 SER A C 1
ATOM 739 O O . SER A 1 95 ? 7.326 10.576 -10.002 1.00 91.94 95 SER A O 1
ATOM 741 N N . PHE A 1 96 ? 8.111 9.080 -11.479 1.00 91.69 96 PHE A N 1
ATOM 742 C CA . PHE A 1 96 ? 6.794 8.523 -11.784 1.00 91.69 96 PHE A CA 1
ATOM 743 C C . PHE A 1 96 ? 6.169 7.836 -10.562 1.00 91.69 96 PHE A C 1
ATOM 745 O O . PHE A 1 96 ? 4.979 7.992 -10.296 1.00 91.69 96 PHE A O 1
ATOM 752 N N . LEU A 1 97 ? 6.971 7.105 -9.781 1.00 93.56 97 LEU A N 1
ATOM 753 C CA . LEU A 1 97 ? 6.531 6.491 -8.531 1.00 93.56 97 LEU A CA 1
ATOM 754 C C . LEU A 1 97 ? 6.023 7.544 -7.540 1.00 93.56 97 LEU A C 1
ATOM 756 O O . LEU A 1 97 ? 4.982 7.330 -6.925 1.00 93.56 97 LEU A O 1
ATOM 760 N N . ALA A 1 98 ? 6.712 8.679 -7.401 1.00 93.12 98 ALA A N 1
ATOM 761 C CA . ALA A 1 98 ? 6.276 9.765 -6.527 1.00 93.12 98 ALA A CA 1
ATOM 762 C C . ALA A 1 98 ? 4.889 10.297 -6.929 1.00 93.12 98 ALA A C 1
ATOM 764 O O . ALA A 1 98 ? 4.016 10.432 -6.069 1.00 93.12 98 ALA A O 1
ATOM 765 N N . ASP A 1 99 ? 4.644 10.496 -8.227 1.00 92.75 99 ASP A N 1
ATOM 766 C CA . ASP A 1 99 ? 3.329 10.905 -8.733 1.00 92.75 99 ASP A CA 1
ATOM 767 C C . ASP A 1 99 ? 2.246 9.857 -8.421 1.00 92.75 99 ASP A C 1
ATOM 769 O O . ASP A 1 99 ? 1.141 10.196 -7.986 1.00 92.75 99 ASP A O 1
ATOM 773 N N . MET A 1 100 ? 2.563 8.566 -8.585 1.00 93.50 100 MET A N 1
ATOM 774 C CA . MET A 1 100 ? 1.648 7.474 -8.230 1.00 93.50 100 MET A CA 1
ATOM 775 C C . MET A 1 100 ? 1.286 7.501 -6.741 1.00 93.50 100 MET A C 1
ATOM 777 O O . MET A 1 100 ? 0.108 7.375 -6.397 1.00 93.50 100 MET A O 1
ATOM 781 N N . LEU A 1 101 ? 2.280 7.678 -5.864 1.00 93.06 101 LEU A N 1
ATOM 782 C CA . LEU A 1 101 ? 2.100 7.715 -4.410 1.00 93.06 101 LEU A CA 1
ATOM 783 C C . LEU A 1 101 ? 1.223 8.882 -3.956 1.00 93.06 101 LEU A C 1
ATOM 785 O O . LEU A 1 101 ? 0.432 8.702 -3.039 1.00 93.06 101 LEU A O 1
ATOM 789 N N . VAL A 1 102 ? 1.272 10.029 -4.636 1.00 91.06 102 VAL A N 1
ATOM 790 C CA . VAL A 1 102 ? 0.364 11.157 -4.363 1.00 91.06 102 VAL A CA 1
ATOM 791 C C . VAL A 1 102 ? -1.083 10.835 -4.758 1.00 91.06 102 VAL A C 1
ATOM 793 O O . VAL A 1 102 ? -2.028 11.259 -4.094 1.00 91.06 102 VAL A O 1
ATOM 796 N N . ILE A 1 103 ? -1.284 10.078 -5.838 1.00 91.88 103 ILE A N 1
ATOM 797 C CA . ILE A 1 103 ? -2.621 9.770 -6.365 1.00 91.88 103 ILE A CA 1
ATOM 798 C C . ILE A 1 103 ? -3.320 8.673 -5.548 1.00 91.88 103 ILE A C 1
ATOM 800 O O . ILE A 1 103 ? -4.543 8.717 -5.385 1.00 91.88 103 ILE A O 1
ATOM 804 N N . TYR A 1 104 ? -2.586 7.689 -5.023 1.00 92.44 104 TYR A N 1
ATOM 805 C CA . TYR A 1 104 ? -3.183 6.549 -4.317 1.00 92.44 104 TYR A CA 1
ATOM 806 C C . TYR A 1 104 ? -4.094 6.939 -3.132 1.00 92.44 104 TYR A C 1
ATOM 808 O O . TYR A 1 104 ? -5.227 6.442 -3.104 1.00 92.44 104 TYR A O 1
ATOM 816 N N . PRO A 1 105 ? -3.709 7.855 -2.220 1.00 87.81 105 PRO A N 1
ATOM 817 C CA . PRO A 1 105 ? -4.577 8.283 -1.123 1.00 87.81 105 PRO A CA 1
ATOM 818 C C . PRO A 1 105 ? -5.860 8.974 -1.583 1.00 87.81 105 PRO A C 1
ATOM 820 O O . PRO A 1 105 ? -6.925 8.765 -1.003 1.00 87.81 105 PRO A O 1
ATOM 823 N N . ILE A 1 106 ? -5.799 9.732 -2.683 1.00 89.50 106 ILE A N 1
ATOM 824 C CA . ILE A 1 106 ? -6.976 10.373 -3.295 1.00 89.50 106 ILE A CA 1
ATOM 825 C C . ILE A 1 106 ? -7.964 9.305 -3.775 1.00 89.50 106 ILE A C 1
ATOM 827 O O . ILE A 1 106 ? -9.181 9.453 -3.656 1.00 89.50 106 ILE A O 1
ATOM 831 N N . LEU A 1 107 ? -7.436 8.189 -4.273 1.00 86.88 107 LEU A N 1
ATOM 832 C CA . LEU A 1 107 ? -8.211 7.011 -4.631 1.00 86.88 107 LEU A CA 1
ATOM 833 C C . LEU A 1 107 ? -8.534 6.133 -3.413 1.00 86.88 107 LEU A C 1
ATOM 835 O O . LEU A 1 107 ? -9.045 5.038 -3.598 1.00 86.88 107 LEU A O 1
ATOM 839 N N . GLY A 1 108 ? -8.270 6.548 -2.173 1.00 84.62 108 GLY A N 1
ATOM 840 C CA . GLY A 1 108 ? -8.549 5.755 -0.973 1.00 84.62 108 GLY A CA 1
ATOM 841 C C . GLY A 1 108 ? -7.732 4.465 -0.896 1.00 84.62 108 GLY A C 1
ATOM 842 O O . GLY A 1 108 ? -8.276 3.421 -0.528 1.00 84.62 108 GLY A O 1
ATOM 843 N N . VAL A 1 109 ? -6.468 4.519 -1.318 1.00 89.44 109 VAL A N 1
ATOM 844 C CA . VAL A 1 109 ? -5.478 3.451 -1.160 1.00 89.44 109 VAL A CA 1
ATOM 845 C C . VAL A 1 109 ? -4.297 3.996 -0.354 1.00 89.44 109 VAL A C 1
ATOM 847 O O . VAL A 1 109 ? -3.436 4.673 -0.901 1.00 89.44 109 VAL A O 1
ATOM 850 N N . ASN A 1 110 ? -4.235 3.666 0.938 1.00 88.06 110 ASN A N 1
ATOM 851 C CA . ASN A 1 110 ? -3.237 4.212 1.876 1.00 88.06 110 ASN A CA 1
ATOM 852 C C . ASN A 1 110 ? -2.169 3.182 2.286 1.00 88.06 110 ASN A C 1
ATOM 854 O O . ASN A 1 110 ? -1.542 3.295 3.330 1.00 88.06 110 ASN A O 1
ATOM 858 N N . VAL A 1 111 ? -1.962 2.143 1.474 1.00 89.88 111 VAL A N 1
ATOM 859 C CA . VAL A 1 111 ? -1.162 0.955 1.839 1.00 89.88 111 VAL A CA 1
ATOM 860 C C . VAL A 1 111 ? 0.356 1.133 1.691 1.00 89.88 111 VAL A C 1
ATOM 862 O O . VAL A 1 111 ? 1.103 0.222 2.034 1.00 89.88 111 VAL A O 1
ATOM 865 N N . PHE A 1 112 ? 0.809 2.268 1.149 1.00 90.88 112 PHE A N 1
ATOM 866 C CA . PHE A 1 112 ? 2.220 2.533 0.827 1.00 90.88 112 PHE A CA 1
ATOM 867 C C . PHE A 1 112 ? 2.938 3.404 1.856 1.00 90.88 112 PHE A C 1
ATOM 869 O O . PHE A 1 112 ? 4.166 3.462 1.863 1.00 90.88 112 PHE A O 1
ATOM 876 N N . GLU A 1 113 ? 2.187 4.095 2.706 1.00 80.38 113 GLU A N 1
ATOM 877 C CA . GLU A 1 113 ? 2.753 4.919 3.763 1.00 80.38 113 GLU A CA 1
ATOM 878 C C . GLU A 1 113 ? 2.866 4.076 5.030 1.00 80.38 113 GLU A C 1
ATOM 880 O O . GLU A 1 113 ? 1.893 3.410 5.391 1.00 80.38 113 GLU A O 1
ATOM 885 N N . PRO A 1 114 ? 4.002 4.083 5.744 1.00 68.69 114 PRO A N 1
ATOM 886 C CA . PRO A 1 114 ? 4.066 3.489 7.072 1.00 68.69 114 PRO A CA 1
ATOM 887 C C . PRO A 1 114 ? 2.966 4.071 7.954 1.00 68.69 114 PRO A C 1
ATOM 889 O O . PRO A 1 114 ? 2.575 5.220 7.761 1.00 68.69 114 PRO A O 1
ATOM 892 N N . LEU A 1 115 ? 2.495 3.306 8.941 1.00 63.06 115 LEU A N 1
ATOM 893 C CA . LEU A 1 115 ? 1.650 3.829 10.015 1.00 63.06 115 LEU A CA 1
ATOM 894 C C . LEU A 1 115 ? 2.317 5.073 10.619 1.00 63.06 115 LEU A C 1
ATOM 896 O O . LEU A 1 115 ? 3.210 4.968 11.464 1.00 63.06 115 LEU A O 1
ATOM 900 N N . ALA A 1 116 ? 1.911 6.255 10.155 1.00 56.62 116 ALA A N 1
ATOM 901 C CA . ALA A 1 116 ? 2.463 7.504 10.619 1.00 56.62 116 ALA A CA 1
ATOM 902 C C . ALA A 1 116 ? 2.012 7.666 12.066 1.00 56.62 116 ALA A C 1
ATOM 904 O O . ALA A 1 116 ? 0.842 7.879 12.378 1.00 56.62 116 ALA A O 1
ATOM 905 N N . GLN A 1 117 ? 2.972 7.555 12.976 1.00 50.34 117 GLN A N 1
ATOM 906 C CA . GLN A 1 117 ? 2.797 7.815 14.398 1.00 50.34 117 GLN A CA 1
ATOM 907 C C . GLN A 1 117 ? 2.789 9.327 14.675 1.00 50.34 117 GLN A C 1
ATOM 909 O O . GLN A 1 117 ? 3.250 9.779 15.720 1.00 50.34 117 GLN A O 1
ATOM 914 N N . ALA A 1 118 ? 2.283 10.130 13.733 1.00 46.78 118 ALA A N 1
ATOM 915 C CA . ALA A 1 118 ? 1.977 11.529 13.970 1.00 46.78 118 ALA A CA 1
ATOM 916 C C . ALA A 1 118 ? 0.664 11.579 14.759 1.00 46.78 118 ALA A C 1
ATOM 918 O O . ALA A 1 118 ? -0.402 11.889 14.236 1.00 46.78 118 ALA A O 1
ATOM 919 N N . ALA A 1 119 ? 0.745 11.181 16.030 1.00 52.12 119 ALA A N 1
ATOM 920 C CA . ALA A 1 119 ? -0.309 11.433 16.993 1.00 52.12 119 ALA A CA 1
ATOM 921 C C . ALA A 1 119 ? -0.608 12.934 16.982 1.00 52.12 119 ALA A C 1
ATOM 923 O O . ALA A 1 119 ? 0.314 13.749 17.096 1.00 52.12 119 ALA A O 1
ATOM 924 N N . SER A 1 120 ? -1.887 13.297 16.871 1.00 58.06 120 SER A N 1
ATOM 925 C CA . SER A 1 120 ? -2.336 14.638 17.228 1.00 58.06 120 SER A CA 1
ATOM 926 C C . SER A 1 120 ? -1.699 15.036 18.570 1.00 58.06 120 SER A C 1
ATOM 928 O O . SER A 1 120 ? -1.614 14.198 19.478 1.00 58.06 120 SER A O 1
ATOM 930 N N . PRO A 1 121 ? -1.254 16.295 18.754 1.00 61.84 121 PRO A N 1
ATOM 931 C CA . PRO A 1 121 ? -0.748 16.744 20.051 1.00 61.84 121 PRO A CA 1
ATOM 932 C C . PRO A 1 121 ? -1.802 16.595 21.162 1.00 61.84 121 PRO A C 1
ATOM 934 O O . PRO A 1 121 ? -1.468 16.607 22.347 1.00 61.84 121 PRO A O 1
ATOM 937 N N . THR A 1 122 ? -3.078 16.451 20.796 1.00 75.50 122 THR A N 1
ATOM 938 C CA . THR A 1 122 ? -4.177 16.200 21.721 1.00 75.50 122 THR A CA 1
ATOM 939 C C . THR A 1 122 ? -4.268 14.718 22.084 1.00 75.50 122 THR A C 1
ATOM 941 O O . THR A 1 122 ? -4.703 13.885 21.291 1.00 75.50 122 THR A O 1
ATOM 944 N N . ARG A 1 123 ? -3.909 14.410 23.332 1.00 81.75 123 ARG A N 1
ATOM 945 C CA . ARG A 1 123 ? -4.059 13.085 23.947 1.00 81.75 123 ARG A CA 1
ATOM 946 C C . ARG A 1 123 ? -5.439 12.942 24.585 1.00 81.75 123 ARG A C 1
ATOM 948 O O . ARG A 1 123 ? -5.847 13.780 25.393 1.00 81.75 123 ARG A O 1
ATOM 955 N N . LEU A 1 124 ? -6.148 11.873 24.238 1.00 82.75 124 LEU A N 1
ATOM 956 C CA . LEU A 1 124 ? -7.407 11.482 24.866 1.00 82.75 124 LEU A CA 1
ATOM 957 C C . LEU A 1 124 ? -7.133 10.465 25.970 1.00 82.75 124 LEU A C 1
ATOM 959 O O . LEU A 1 124 ? -6.353 9.533 25.788 1.00 82.75 124 LEU A O 1
ATOM 963 N N . HIS A 1 125 ? -7.813 10.638 27.099 1.00 87.00 125 HIS A N 1
ATOM 964 C CA . HIS A 1 125 ? -7.655 9.799 28.281 1.00 87.00 125 HIS A CA 1
ATOM 965 C C . HIS A 1 125 ? -8.991 9.160 28.647 1.00 87.00 125 HIS A C 1
ATOM 967 O O . HIS A 1 125 ? -10.039 9.806 28.579 1.00 87.00 125 HIS A O 1
ATOM 973 N N . LEU A 1 126 ? -8.943 7.897 29.062 1.00 84.12 126 LEU A N 1
ATOM 974 C CA . LEU A 1 126 ? -10.082 7.161 29.593 1.00 84.12 126 LEU A CA 1
ATOM 975 C C . LEU A 1 126 ? -9.700 6.554 30.939 1.00 84.12 126 LEU A C 1
ATOM 977 O O . LEU A 1 126 ? -8.683 5.873 31.041 1.00 84.12 126 LEU A O 1
ATOM 981 N N . GLU A 1 127 ? -10.545 6.754 31.949 1.00 87.25 127 GLU A N 1
ATOM 982 C CA . GLU A 1 127 ? -10.419 6.123 33.263 1.00 87.25 127 GLU A CA 1
ATOM 983 C C . GLU A 1 127 ? -11.747 5.499 33.693 1.00 87.25 127 GLU A C 1
ATOM 985 O O . GLU A 1 127 ? -12.825 6.073 33.535 1.00 87.25 127 GLU A O 1
ATOM 990 N N . GLY A 1 128 ? -11.664 4.304 34.266 1.00 82.50 128 GLY A N 1
ATOM 991 C CA . GLY A 1 128 ? -12.787 3.581 34.829 1.00 82.50 128 GLY A CA 1
ATOM 992 C C . GLY A 1 128 ? -12.333 2.464 35.776 1.00 82.50 128 GLY A C 1
ATOM 993 O O . GLY A 1 128 ? -11.149 2.150 35.855 1.00 82.50 128 GLY A O 1
ATOM 994 N N . PRO A 1 129 ? -13.272 1.802 36.479 1.00 77.62 129 PRO A N 1
ATOM 995 C CA . PRO A 1 129 ? -12.961 0.867 37.570 1.00 77.62 129 PRO A CA 1
ATOM 996 C C . PRO A 1 129 ? -11.994 -0.286 37.247 1.00 77.62 129 PRO A C 1
ATOM 998 O O . PRO A 1 129 ? -11.360 -0.825 38.147 1.00 77.62 129 PRO A O 1
ATOM 1001 N N . SER A 1 130 ? -11.905 -0.710 35.983 1.00 80.50 130 SER A N 1
ATOM 1002 C CA . SER A 1 130 ? -10.969 -1.763 35.535 1.00 80.50 130 SER A CA 1
ATOM 1003 C C . SER A 1 130 ? -10.558 -1.554 34.073 1.00 80.50 130 SER A C 1
ATOM 1005 O O . SER A 1 130 ? -10.293 -2.507 33.342 1.00 80.50 130 SER A O 1
ATOM 1007 N N . ALA A 1 131 ? -10.595 -0.293 33.635 1.00 83.69 131 ALA A N 1
ATOM 1008 C CA . ALA A 1 131 ? -10.174 0.140 32.314 1.00 83.69 131 ALA A CA 1
ATOM 1009 C C . ALA A 1 131 ? -9.487 1.498 32.446 1.00 83.69 131 ALA A C 1
ATOM 1011 O O . ALA A 1 131 ? -10.019 2.397 33.090 1.00 83.69 131 ALA A O 1
ATOM 1012 N N . SER A 1 132 ? -8.322 1.648 31.843 1.00 88.12 132 SER A N 1
ATOM 1013 C CA . SER A 1 132 ? -7.604 2.916 31.782 1.00 88.12 132 SER A CA 1
ATOM 1014 C C . SER A 1 132 ? -6.810 2.948 30.496 1.00 88.12 132 SER A C 1
ATOM 1016 O O . SER A 1 132 ? -6.267 1.924 30.099 1.00 88.12 132 SER A O 1
ATOM 1018 N N . GLY A 1 133 ? -6.737 4.082 29.820 1.00 85.56 133 GLY A N 1
ATOM 1019 C CA . GLY A 1 133 ? -6.029 4.139 28.553 1.00 85.56 133 GLY A CA 1
ATOM 1020 C C . GLY A 1 133 ? -5.771 5.547 28.086 1.00 85.56 133 GLY A C 1
ATOM 1021 O O . GLY A 1 133 ? -6.461 6.492 28.469 1.00 85.56 133 GLY A O 1
ATOM 1022 N N . GLU A 1 134 ? -4.778 5.649 27.224 1.00 84.00 134 GLU A N 1
ATOM 1023 C CA . GLU A 1 134 ? -4.424 6.880 26.548 1.00 84.00 134 GLU A CA 1
ATOM 1024 C C . GLU A 1 134 ? -4.345 6.598 25.050 1.00 84.00 134 GLU A C 1
ATOM 1026 O O . GLU A 1 134 ? -3.892 5.532 24.625 1.00 84.00 134 GLU A O 1
ATOM 1031 N N . GLY A 1 135 ? -4.793 7.548 24.242 1.00 83.00 135 GLY A N 1
ATOM 1032 C CA . GLY A 1 135 ? -4.693 7.451 22.797 1.00 83.00 135 GLY A CA 1
ATOM 1033 C C . GLY A 1 135 ? -4.701 8.808 22.121 1.00 83.00 135 GLY A C 1
ATOM 1034 O O . GLY A 1 135 ? -4.871 9.845 22.763 1.00 83.00 135 GLY A O 1
ATOM 1035 N N . ALA A 1 136 ? -4.510 8.798 20.812 1.00 79.75 136 ALA A N 1
ATOM 1036 C CA . ALA A 1 136 ? -4.533 9.995 19.989 1.00 79.75 136 ALA A CA 1
ATOM 1037 C C . ALA A 1 136 ? -5.192 9.700 18.642 1.00 79.75 136 AL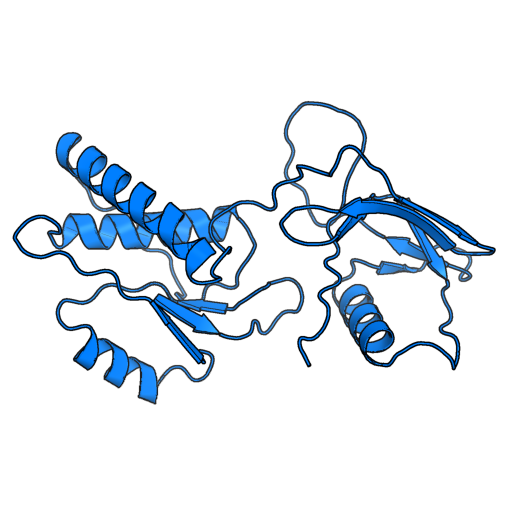A A C 1
ATOM 1039 O O . ALA A 1 136 ? -5.070 8.596 18.104 1.00 79.75 136 ALA A O 1
ATOM 1040 N N . GLU A 1 137 ? -5.869 10.707 18.098 1.00 74.50 137 GLU A N 1
ATOM 1041 C CA . GLU A 1 137 ? -6.295 10.691 16.702 1.00 74.50 137 GLU A CA 1
ATOM 1042 C C . GLU A 1 137 ? -5.078 10.893 15.792 1.00 74.50 137 GLU A C 1
ATOM 1044 O O . GLU A 1 137 ? -4.175 11.681 16.093 1.00 74.50 137 GLU A O 1
ATOM 1049 N N . THR A 1 138 ? -5.061 10.162 14.686 1.00 68.88 138 THR A N 1
ATOM 1050 C CA . THR A 1 138 ? -4.143 10.318 13.558 1.00 68.88 138 THR A CA 1
ATOM 1051 C C . THR A 1 138 ? -4.968 10.464 12.282 1.00 68.88 138 THR A C 1
ATOM 1053 O O . THR A 1 138 ? -6.152 10.118 12.258 1.00 68.88 138 THR A O 1
ATOM 1056 N N . ASP A 1 139 ? -4.345 10.916 11.194 1.00 58.66 139 ASP A N 1
ATOM 1057 C CA . ASP A 1 139 ? -5.004 10.985 9.876 1.00 58.66 139 ASP A CA 1
ATOM 1058 C C . ASP A 1 139 ? -5.541 9.614 9.417 1.00 58.66 139 ASP A C 1
ATOM 1060 O O . ASP A 1 139 ? -6.504 9.513 8.657 1.00 58.66 139 ASP A O 1
ATOM 1064 N N . ASP A 1 140 ? -4.954 8.548 9.961 1.00 53.53 140 ASP A N 1
ATOM 1065 C CA . ASP A 1 140 ? -5.245 7.156 9.656 1.00 53.53 140 ASP A CA 1
ATOM 1066 C C . ASP A 1 140 ? -6.174 6.462 10.667 1.00 53.53 140 ASP A C 1
ATOM 1068 O O . ASP A 1 140 ? -6.400 5.252 10.559 1.00 53.53 140 ASP A O 1
ATOM 1072 N 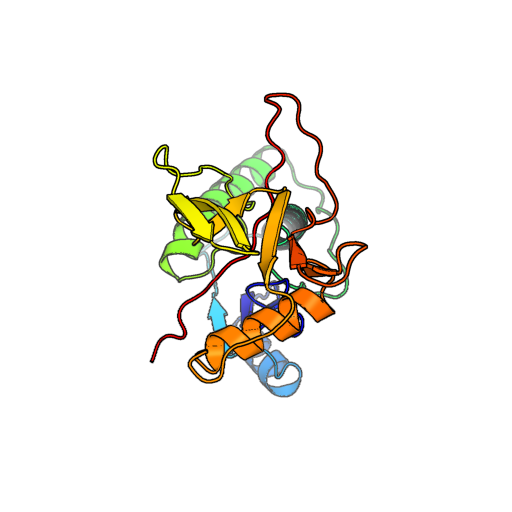N . GLY A 1 141 ? -6.702 7.186 11.660 1.00 69.81 141 GLY A N 1
ATOM 1073 C CA . GLY A 1 141 ? -7.656 6.664 12.638 1.00 69.81 141 GLY A CA 1
ATOM 1074 C C . GLY A 1 141 ? -7.301 7.000 14.084 1.00 69.81 141 GLY A C 1
ATOM 1075 O O . GLY A 1 141 ? -6.984 8.135 14.418 1.00 69.81 141 GLY A O 1
ATOM 1076 N N . PHE A 1 142 ? -7.421 6.016 14.974 1.00 75.56 142 PHE A N 1
ATOM 1077 C CA . PHE A 1 142 ? -7.131 6.188 16.396 1.00 75.56 142 PHE A CA 1
ATOM 1078 C C . PHE A 1 142 ? -6.018 5.237 16.823 1.00 75.56 142 PHE A C 1
ATOM 1080 O O . PHE A 1 142 ? -6.037 4.061 16.462 1.00 75.56 142 PHE A O 1
ATOM 1087 N N . VAL A 1 143 ? -5.058 5.743 17.592 1.00 76.25 143 VAL A N 1
ATOM 1088 C CA . VAL A 1 143 ? -3.928 4.977 18.128 1.00 76.25 143 VAL A CA 1
ATOM 1089 C C . VAL A 1 143 ? -4.084 4.859 19.640 1.00 76.25 143 VAL A C 1
ATOM 1091 O O . VAL A 1 143 ? -4.364 5.850 20.310 1.00 76.25 143 VAL A O 1
ATOM 1094 N N . VAL A 1 144 ? -3.884 3.652 20.183 1.00 79.62 144 VAL A N 1
ATOM 1095 C CA . VAL A 1 144 ? -4.035 3.342 21.616 1.00 79.62 144 VAL A CA 1
ATOM 1096 C C . VAL A 1 144 ? -2.672 3.031 22.230 1.00 79.62 144 VAL A C 1
ATOM 1098 O O . VAL A 1 144 ? -2.074 1.984 21.978 1.00 79.62 144 VAL A O 1
ATOM 1101 N N . PHE A 1 145 ? -2.169 3.910 23.089 1.00 76.81 145 PHE A N 1
ATOM 1102 C CA . PHE A 1 145 ? -0.838 3.752 23.667 1.00 76.81 145 PHE A CA 1
ATOM 1103 C C . PHE A 1 145 ? -0.713 2.488 24.531 1.00 76.81 145 PHE A C 1
ATOM 1105 O O . PHE A 1 145 ? -1.690 1.925 25.044 1.00 76.81 145 PHE A O 1
ATOM 1112 N N . THR A 1 146 ? 0.518 1.980 24.647 1.00 70.12 146 THR A N 1
ATOM 1113 C CA . THR A 1 146 ? 0.768 0.738 25.392 1.00 70.12 146 THR A CA 1
ATOM 1114 C C . THR A 1 146 ? 0.511 0.924 26.881 1.00 70.12 146 THR A C 1
ATOM 1116 O O . THR A 1 146 ? 0.605 2.026 27.411 1.00 70.12 146 THR A O 1
ATOM 1119 N N . GLY A 1 147 ? 0.179 -0.169 27.571 1.00 72.94 147 GLY A N 1
ATOM 1120 C CA . GLY A 1 147 ? -0.165 -0.119 28.995 1.00 72.94 147 GLY A CA 1
ATOM 1121 C C . GLY A 1 147 ? -1.641 0.173 29.270 1.00 72.94 147 GLY A C 1
ATOM 1122 O O . GLY A 1 147 ? -2.056 0.077 30.420 1.00 72.94 147 GLY A O 1
ATOM 1123 N N . THR A 1 148 ? -2.432 0.433 28.225 1.00 82.38 148 THR A N 1
ATOM 1124 C CA . THR A 1 148 ? -3.893 0.535 28.298 1.00 82.38 148 THR A CA 1
ATOM 1125 C C . THR A 1 148 ? -4.512 -0.775 28.805 1.00 82.38 148 THR A C 1
ATOM 1127 O O . THR A 1 148 ? -4.144 -1.871 28.368 1.00 82.38 148 THR A O 1
ATOM 1130 N N . LEU A 1 149 ? -5.449 -0.650 29.741 1.00 85.75 149 LEU A N 1
ATOM 1131 C CA . LEU A 1 149 ? -6.248 -1.713 30.331 1.00 85.75 149 LEU A CA 1
ATOM 1132 C C . LEU A 1 149 ? -7.691 -1.630 29.825 1.00 85.75 149 LEU A C 1
ATOM 1134 O O . LEU A 1 149 ? -8.308 -0.565 29.829 1.00 85.75 149 LEU A O 1
ATOM 1138 N N . ALA A 1 150 ? -8.253 -2.776 29.463 1.00 85.94 150 ALA A N 1
ATOM 1139 C CA . ALA A 1 150 ? -9.675 -2.960 29.205 1.00 85.94 150 ALA A CA 1
ATOM 1140 C C . ALA A 1 150 ? -10.274 -3.897 30.264 1.00 85.94 150 ALA A C 1
ATOM 1142 O O . ALA A 1 150 ? -9.572 -4.729 30.835 1.00 85.94 150 ALA A O 1
ATOM 1143 N N . ARG A 1 151 ? -11.582 -3.797 30.529 1.00 85.88 151 ARG A N 1
ATOM 1144 C CA . ARG A 1 151 ? -12.275 -4.761 31.410 1.00 85.88 151 ARG A CA 1
ATOM 1145 C C . ARG A 1 151 ? -12.193 -6.172 30.826 1.00 85.88 151 ARG A C 1
ATOM 1147 O O . ARG A 1 151 ? -12.249 -6.303 29.612 1.00 85.88 151 ARG A O 1
ATOM 1154 N N . ALA A 1 152 ? -12.107 -7.211 31.651 1.00 83.50 152 ALA A N 1
ATOM 1155 C CA . ALA A 1 152 ? -12.186 -8.585 31.144 1.00 83.50 152 ALA A CA 1
ATOM 1156 C C . ALA A 1 152 ? -13.586 -8.915 30.599 1.00 83.50 152 ALA A C 1
ATOM 1158 O O . ALA A 1 152 ? -13.720 -9.464 29.513 1.00 83.50 152 ALA A O 1
ATOM 1159 N N . GLU A 1 153 ? -14.631 -8.502 31.315 1.00 83.69 153 GLU A N 1
ATOM 1160 C CA . GLU A 1 153 ? -16.012 -8.802 30.939 1.00 83.69 153 GLU A CA 1
ATOM 1161 C C . GLU A 1 153 ? -16.652 -7.694 30.089 1.00 83.69 153 GLU A C 1
ATOM 1163 O O . GLU A 1 153 ? -16.481 -6.491 30.332 1.00 83.69 153 GLU A O 1
ATOM 1168 N N . THR A 1 154 ? -17.436 -8.110 29.094 1.00 84.56 154 THR A N 1
ATOM 1169 C CA . THR A 1 154 ? -18.304 -7.235 28.299 1.00 84.56 154 THR A CA 1
ATOM 1170 C C . THR A 1 154 ? -19.614 -6.941 29.031 1.00 84.56 154 THR A C 1
ATOM 1172 O O . THR A 1 154 ? -20.082 -7.740 29.837 1.00 84.56 154 THR A O 1
ATOM 1175 N N . VAL A 1 155 ? -20.259 -5.820 28.708 1.00 84.62 155 VAL A N 1
ATOM 1176 C CA . VAL A 1 155 ? -21.594 -5.471 29.224 1.00 84.62 155 VAL A CA 1
ATOM 1177 C C . VAL A 1 155 ? -22.651 -5.639 28.136 1.00 84.62 155 VAL A C 1
ATOM 1179 O O . VAL A 1 155 ? -22.359 -5.440 26.961 1.00 84.62 155 VAL A O 1
ATOM 1182 N N . ALA A 1 156 ? -23.896 -5.933 28.516 1.00 82.00 156 ALA A N 1
ATOM 1183 C CA . ALA A 1 156 ? -25.001 -6.147 27.571 1.00 82.00 156 ALA A CA 1
ATOM 1184 C C . ALA A 1 156 ? -25.308 -4.932 26.669 1.00 82.00 156 ALA A C 1
ATOM 1186 O O . ALA A 1 156 ? -25.904 -5.085 25.608 1.00 82.00 156 ALA A O 1
ATOM 1187 N N . SER A 1 157 ? -24.902 -3.725 27.076 1.00 84.75 157 SER A N 1
ATOM 1188 C CA . SER A 1 157 ? -25.034 -2.499 26.281 1.00 84.75 157 SER A CA 1
ATOM 1189 C C . SER A 1 157 ? -23.914 -2.299 25.252 1.00 84.75 157 SER A C 1
ATOM 1191 O O . SER A 1 157 ? -23.894 -1.272 24.572 1.00 84.75 157 SER A O 1
ATOM 1193 N N . MET A 1 158 ? -22.967 -3.238 25.138 1.00 84.12 158 MET A N 1
ATOM 1194 C CA . MET A 1 158 ? -21.879 -3.164 24.169 1.00 84.12 158 MET A CA 1
ATOM 1195 C C . MET A 1 158 ? -22.424 -3.313 22.739 1.00 84.12 158 MET A C 1
ATOM 1197 O O . MET A 1 158 ? -23.077 -4.312 22.435 1.00 84.12 158 MET A O 1
ATOM 1201 N N . PRO A 1 159 ? -22.147 -2.355 21.836 1.00 85.25 159 PRO A N 1
ATOM 1202 C CA . PRO A 1 159 ? -22.519 -2.487 20.433 1.00 85.25 159 PRO A CA 1
ATOM 1203 C C . PRO A 1 159 ? -21.833 -3.691 19.772 1.00 85.25 159 PRO A C 1
ATOM 1205 O O . PRO A 1 159 ? -20.662 -3.955 20.039 1.00 85.25 159 PRO A O 1
ATOM 1208 N N . GLY A 1 160 ? -22.519 -4.359 18.839 1.00 80.75 160 GLY A N 1
ATOM 1209 C CA . GLY A 1 160 ? -21.993 -5.556 18.165 1.00 80.75 160 GLY A CA 1
ATOM 1210 C C . GLY A 1 160 ? -20.659 -5.338 17.439 1.00 80.75 160 GLY A C 1
ATOM 1211 O O . GLY A 1 160 ? -19.774 -6.179 17.527 1.00 80.75 160 GLY A O 1
ATOM 1212 N N . TRP A 1 161 ? -20.451 -4.174 16.810 1.00 78.69 161 TRP A N 1
ATOM 1213 C CA . TRP A 1 161 ? -19.165 -3.852 16.170 1.00 78.69 161 TRP A CA 1
ATOM 1214 C C . TRP A 1 161 ? -17.998 -3.826 17.171 1.00 78.69 161 TRP A C 1
ATOM 1216 O O . TRP A 1 161 ? -16.885 -4.209 16.825 1.00 78.69 161 TRP A O 1
ATOM 1226 N N . ALA A 1 162 ? -18.247 -3.393 18.412 1.00 78.44 162 ALA A N 1
ATOM 1227 C CA . ALA A 1 162 ? -17.228 -3.316 19.455 1.00 78.44 162 ALA A CA 1
ATOM 1228 C C . ALA A 1 162 ? -16.932 -4.697 20.056 1.00 78.44 162 ALA A C 1
ATOM 1230 O O . ALA A 1 162 ? -15.800 -4.950 20.460 1.00 78.44 162 ALA A O 1
ATOM 1231 N N . ALA A 1 163 ? -17.931 -5.586 20.085 1.00 82.50 163 ALA A N 1
ATOM 1232 C CA . ALA A 1 163 ? -17.743 -6.984 20.457 1.00 82.50 163 ALA A CA 1
ATOM 1233 C C . ALA A 1 163 ? -16.874 -7.718 19.422 1.00 82.50 163 ALA A C 1
ATOM 1235 O O . ALA A 1 163 ? -15.865 -8.302 19.802 1.00 82.50 163 ALA A O 1
ATOM 1236 N N . ASN A 1 164 ? -17.188 -7.587 18.128 1.00 79.31 164 ASN A N 1
ATOM 1237 C CA . ASN A 1 164 ? -16.408 -8.213 17.054 1.00 79.31 164 ASN A CA 1
ATOM 1238 C C . ASN A 1 164 ? -14.964 -7.692 17.019 1.00 79.31 164 ASN A C 1
ATOM 1240 O O . ASN A 1 164 ? -14.024 -8.468 16.912 1.00 79.31 164 ASN A O 1
ATOM 1244 N N . LEU A 1 165 ? -14.771 -6.374 17.158 1.00 77.44 165 LEU A N 1
ATOM 1245 C CA . LEU A 1 165 ? -13.430 -5.792 17.219 1.00 77.44 165 LEU A CA 1
ATOM 1246 C C . LEU A 1 165 ? -12.636 -6.328 18.416 1.00 77.44 165 LEU A C 1
ATOM 1248 O O . LEU A 1 165 ? -11.450 -6.612 18.284 1.00 77.44 165 LEU A O 1
ATOM 1252 N N . ARG A 1 166 ? -13.273 -6.455 19.588 1.00 84.12 166 ARG A N 1
ATOM 1253 C CA . ARG A 1 166 ? -12.629 -7.047 20.765 1.00 84.12 166 ARG A CA 1
ATOM 1254 C C . ARG A 1 166 ? -12.175 -8.474 20.472 1.00 84.12 166 ARG A C 1
ATOM 1256 O O . ARG A 1 166 ? -11.027 -8.783 20.761 1.00 84.12 166 ARG A O 1
ATOM 1263 N N . GLU A 1 167 ? -13.057 -9.300 19.920 1.00 83.94 167 GLU A N 1
ATOM 1264 C CA . GLU A 1 167 ? -12.762 -10.696 19.589 1.00 83.94 167 GLU A CA 1
ATOM 1265 C C . GLU A 1 167 ? -11.553 -10.787 18.652 1.00 83.94 167 GLU A C 1
ATOM 1267 O O . GLU A 1 167 ? -10.571 -11.439 18.994 1.00 83.94 167 GLU A O 1
ATOM 1272 N N . SER A 1 168 ? -11.536 -10.009 17.564 1.00 75.81 168 SER A N 1
ATOM 1273 C CA . SER A 1 168 ? -10.386 -9.965 16.651 1.00 75.81 168 SER A CA 1
ATOM 1274 C C . SER A 1 168 ? -9.088 -9.512 17.333 1.00 75.81 168 SER A C 1
ATOM 1276 O O . SER A 1 168 ? -8.022 -10.039 17.026 1.00 75.81 168 SER A O 1
ATOM 1278 N N . LEU A 1 169 ? -9.147 -8.554 18.267 1.00 81.38 169 LEU A N 1
ATOM 1279 C CA . LEU A 1 169 ? -7.968 -8.079 19.009 1.00 81.38 169 LEU A CA 1
ATOM 1280 C C . LEU A 1 169 ? -7.443 -9.106 20.025 1.00 81.38 169 LEU A C 1
ATOM 1282 O O . LEU A 1 169 ? -6.244 -9.124 20.319 1.00 81.38 169 LEU A O 1
ATOM 1286 N N . GLU A 1 170 ? -8.326 -9.920 20.598 1.00 84.00 170 GLU A N 1
ATOM 1287 C CA . GLU A 1 170 ? -7.956 -11.031 21.478 1.00 84.00 170 GLU A CA 1
ATOM 1288 C C . GLU A 1 170 ? -7.347 -12.181 20.662 1.00 84.00 170 GLU A C 1
ATOM 1290 O O . GLU A 1 170 ? -6.267 -12.668 21.006 1.00 84.00 170 GLU A O 1
ATOM 1295 N N . GLU A 1 171 ? -7.964 -12.547 19.534 1.00 79.88 171 GLU A N 1
ATOM 1296 C CA . GLU A 1 171 ? -7.453 -13.556 18.594 1.00 79.88 171 GLU A CA 1
ATOM 1297 C C . GLU A 1 171 ? -6.079 -13.179 18.028 1.00 79.88 171 GLU A C 1
ATOM 1299 O O . GLU A 1 171 ? -5.174 -14.014 17.967 1.00 79.88 171 GLU A O 1
ATOM 1304 N N . SER A 1 172 ? -5.878 -11.905 17.681 1.00 71.44 172 SER A N 1
ATOM 1305 C CA . SER A 1 172 ? -4.598 -11.398 17.179 1.00 71.44 172 SER A CA 1
ATOM 1306 C C . SER A 1 172 ? -3.532 -11.234 18.276 1.00 71.44 172 SER A C 1
ATOM 1308 O O . SER A 1 172 ? -2.407 -10.815 17.992 1.00 71.44 172 SER A O 1
ATOM 1310 N N . GLY A 1 173 ? -3.867 -11.503 19.546 1.00 78.38 173 GLY A N 1
ATOM 1311 C CA . GLY A 1 173 ? -2.962 -11.378 20.693 1.00 78.38 173 GLY A CA 1
ATOM 1312 C C . GLY A 1 173 ? -2.578 -9.937 21.050 1.00 78.38 173 GLY A C 1
ATOM 1313 O O . GLY A 1 173 ? -1.596 -9.714 21.769 1.00 78.38 173 GLY A O 1
ATOM 1314 N N . VAL A 1 174 ? -3.328 -8.954 20.545 1.00 79.81 174 VAL A N 1
ATOM 1315 C CA . VAL A 1 174 ? -3.148 -7.528 20.853 1.00 79.81 174 VAL A CA 1
ATOM 1316 C C . VAL A 1 174 ? -3.740 -7.206 22.228 1.00 79.81 174 VAL A C 1
ATOM 1318 O O . VAL A 1 174 ? -3.138 -6.453 22.997 1.00 79.81 174 VAL A O 1
ATOM 1321 N N . LEU A 1 175 ? -4.873 -7.819 22.580 1.00 82.94 175 LEU A N 1
ATOM 1322 C CA . LEU A 1 175 ? -5.421 -7.830 23.935 1.00 82.94 175 LEU A CA 1
ATOM 1323 C C . LEU A 1 175 ? -5.120 -9.166 24.613 1.00 82.94 175 LEU A C 1
ATOM 1325 O O . LEU A 1 175 ? -5.463 -10.223 24.098 1.00 82.94 175 LEU A O 1
ATOM 1329 N N . ILE A 1 176 ? -4.493 -9.113 25.789 1.00 84.31 176 ILE A N 1
ATOM 1330 C CA . ILE A 1 176 ? -4.147 -10.310 26.567 1.00 84.31 176 ILE A CA 1
ATOM 1331 C C . ILE A 1 176 ? -4.651 -10.220 28.012 1.00 84.31 176 ILE A C 1
ATOM 1333 O O . ILE A 1 176 ? -4.627 -9.131 28.591 1.00 84.31 176 ILE A O 1
ATOM 1337 N N . PRO A 1 177 ? -5.059 -11.335 28.642 1.00 83.62 177 PRO A N 1
ATOM 1338 C CA . PRO A 1 177 ? -5.428 -11.351 30.056 1.00 83.62 177 PRO A CA 1
ATOM 1339 C C . PRO A 1 177 ? -4.277 -10.913 30.967 1.00 83.62 177 PRO A C 1
ATOM 1341 O O . PRO A 1 177 ? -3.131 -11.325 30.783 1.00 83.62 177 PRO A O 1
ATOM 1344 N N . VAL A 1 178 ? -4.579 -10.092 31.976 1.00 82.81 178 VAL A N 1
ATOM 1345 C CA . VAL A 1 178 ? -3.642 -9.763 33.062 1.00 82.81 178 VAL A CA 1
ATOM 1346 C C . VAL A 1 178 ? -3.753 -10.819 34.165 1.00 82.81 178 VAL A C 1
ATOM 1348 O O . VAL A 1 178 ? -4.859 -11.243 34.509 1.00 82.81 178 VAL A O 1
ATOM 1351 N N . GLU A 1 179 ? -2.624 -11.226 34.757 1.00 68.62 179 GLU A N 1
ATOM 1352 C CA . GLU A 1 179 ? -2.618 -12.083 35.952 1.00 68.62 179 GLU A CA 1
ATOM 1353 C C . GLU A 1 179 ? -3.464 -11.437 37.065 1.00 68.62 179 GLU A C 1
ATOM 1355 O O . GLU A 1 179 ? -3.183 -10.325 37.509 1.00 68.62 179 GLU A O 1
ATOM 1360 N N . GLY A 1 180 ? -4.544 -12.114 37.470 1.00 64.75 180 GLY A N 1
ATOM 1361 C CA . GLY A 1 180 ? -5.570 -11.574 38.375 1.00 64.75 180 GLY A CA 1
ATOM 1362 C C . GLY A 1 180 ? -6.959 -11.393 37.742 1.00 64.75 180 GLY A C 1
ATOM 1363 O O . GLY A 1 180 ? -7.912 -11.106 38.459 1.00 64.75 180 GLY A O 1
ATOM 1364 N N . GLY A 1 181 ? -7.101 -11.593 36.425 1.00 66.31 181 GLY A N 1
ATOM 1365 C CA . GLY A 1 181 ? -8.368 -11.900 35.737 1.00 66.31 181 GLY A CA 1
ATOM 1366 C C . GLY A 1 181 ? -9.373 -10.757 35.534 1.00 66.31 181 GLY A C 1
ATOM 1367 O O . GLY A 1 181 ? -10.285 -10.904 34.730 1.00 66.31 181 GLY A O 1
ATOM 1368 N N . ALA A 1 182 ? -9.226 -9.613 36.206 1.00 69.62 182 ALA A N 1
ATOM 1369 C CA . ALA A 1 182 ? -10.204 -8.518 36.122 1.00 69.62 182 ALA A CA 1
ATOM 1370 C C . ALA A 1 182 ? -10.048 -7.606 34.882 1.00 69.62 182 ALA A C 1
ATOM 1372 O O . ALA A 1 182 ? -10.975 -6.867 34.529 1.00 69.62 182 ALA A O 1
ATOM 1373 N N . SER A 1 183 ? -8.895 -7.653 34.205 1.00 81.50 183 SER A N 1
ATOM 1374 C CA . SER A 1 183 ? -8.574 -6.778 33.072 1.00 81.50 183 SER A CA 1
ATOM 1375 C C . SER A 1 183 ? -7.797 -7.495 31.967 1.00 81.50 183 SER A C 1
ATOM 1377 O O . SER A 1 183 ? -7.035 -8.429 32.217 1.00 81.50 183 SER A O 1
ATOM 1379 N N . LEU A 1 184 ? -7.953 -6.987 30.747 1.00 81.81 184 LEU A N 1
ATOM 1380 C CA . LEU A 1 184 ? -7.124 -7.267 29.580 1.00 81.81 184 LEU A CA 1
ATOM 1381 C C . LEU A 1 184 ? -6.123 -6.119 29.408 1.00 81.81 184 LEU A C 1
ATOM 1383 O O . LEU A 1 184 ? -6.457 -4.962 29.664 1.00 81.81 184 LEU A O 1
ATOM 1387 N N . ARG A 1 185 ? -4.906 -6.409 28.957 1.00 83.12 185 ARG A N 1
ATOM 1388 C CA . ARG A 1 185 ? -3.869 -5.416 28.663 1.00 83.12 185 ARG A CA 1
ATOM 1389 C C . ARG A 1 185 ? -3.609 -5.353 27.168 1.00 83.12 185 ARG A C 1
ATOM 1391 O O . ARG A 1 185 ? -3.434 -6.383 26.524 1.00 83.12 185 ARG A O 1
ATOM 1398 N N . HIS A 1 186 ? -3.496 -4.131 26.659 1.00 78.62 186 HIS A N 1
ATOM 1399 C CA . HIS A 1 186 ? -3.031 -3.866 25.308 1.00 78.62 186 HIS A CA 1
ATOM 1400 C C . HIS A 1 186 ? -1.517 -4.086 25.210 1.00 78.62 186 HIS A C 1
ATOM 1402 O O . HIS A 1 186 ? -0.724 -3.406 25.880 1.00 78.62 186 HIS A O 1
ATOM 1408 N N . ARG A 1 187 ? -1.107 -5.054 24.391 1.00 72.25 187 ARG A N 1
ATOM 1409 C CA . ARG A 1 187 ? 0.295 -5.353 24.108 1.00 72.25 187 ARG A CA 1
ATOM 1410 C C . ARG A 1 187 ? 0.726 -4.618 22.834 1.00 72.25 187 ARG A C 1
ATOM 1412 O O . ARG A 1 187 ? -0.001 -4.649 21.846 1.00 72.25 187 ARG A O 1
ATOM 1419 N N . PRO A 1 188 ? 1.920 -4.001 22.800 1.00 53.66 188 PRO A N 1
ATOM 1420 C CA . PRO A 1 188 ? 2.491 -3.581 21.529 1.00 53.66 188 PRO A CA 1
ATOM 1421 C C . PRO A 1 188 ? 2.723 -4.779 20.613 1.00 53.66 188 PRO A C 1
ATOM 1423 O O . PRO A 1 188 ? 3.285 -5.790 21.044 1.00 53.66 188 PRO A O 1
ATOM 1426 N N . GLY A 1 189 ? 2.317 -4.631 19.350 1.00 49.75 189 GLY A N 1
ATOM 1427 C CA . GLY A 1 189 ? 2.702 -5.544 18.278 1.00 49.75 189 GLY A CA 1
ATOM 1428 C C . GLY A 1 189 ? 4.232 -5.676 18.161 1.00 49.75 189 GLY A C 1
ATOM 1429 O O . GLY A 1 189 ? 4.977 -4.875 18.742 1.00 49.75 189 GLY A O 1
ATOM 1430 N N . PRO A 1 190 ? 4.735 -6.711 17.465 1.00 33.38 190 PRO A N 1
ATOM 1431 C CA . PRO A 1 190 ? 6.169 -6.895 17.268 1.00 33.38 190 PRO A CA 1
ATOM 1432 C C . PRO A 1 190 ? 6.801 -5.664 16.582 1.00 33.38 190 PRO A C 1
ATOM 1434 O O . PRO A 1 190 ? 6.189 -5.012 15.748 1.00 33.38 190 PRO A O 1
ATOM 1437 N N . ARG A 1 191 ? 8.004 -5.308 17.049 1.00 36.75 191 ARG A N 1
ATOM 1438 C CA . ARG A 1 191 ? 8.675 -3.993 16.966 1.00 36.75 191 ARG A CA 1
ATOM 1439 C C . ARG A 1 191 ? 9.133 -3.550 15.571 1.00 36.75 191 ARG A C 1
ATOM 1441 O O . ARG A 1 191 ? 9.648 -4.366 14.816 1.00 36.75 191 ARG A O 1
ATOM 1448 N N . HIS A 1 192 ? 9.266 -2.226 15.414 1.00 29.50 192 HIS A N 1
ATOM 1449 C CA . HIS A 1 192 ? 10.446 -1.635 14.774 1.00 29.50 192 HIS A CA 1
ATOM 1450 C C . HIS A 1 192 ? 11.117 -0.611 15.711 1.00 29.50 192 HIS A C 1
ATOM 1452 O O . HIS A 1 192 ? 10.452 0.237 16.305 1.00 29.50 192 HIS A O 1
ATOM 1458 N N . GLU A 1 193 ? 12.426 -0.770 15.927 1.00 27.12 193 GLU A N 1
ATOM 1459 C CA . GLU A 1 193 ? 13.262 0.067 16.794 1.00 27.12 193 GLU A CA 1
ATOM 1460 C C . GLU A 1 193 ? 13.820 1.244 15.983 1.00 27.12 193 GLU A C 1
ATOM 1462 O O . GLU A 1 193 ? 14.603 1.051 15.058 1.00 27.12 193 GLU A O 1
ATOM 1467 N N . GLY A 1 194 ? 13.427 2.465 16.348 1.00 26.22 194 GLY A N 1
ATOM 1468 C CA . GLY A 1 194 ? 14.045 3.717 15.909 1.00 26.22 194 GLY A CA 1
ATOM 1469 C C . GLY A 1 194 ? 14.384 4.570 17.138 1.00 26.22 194 GLY A C 1
ATOM 1470 O O . GLY A 1 194 ? 13.625 4.546 18.113 1.00 26.22 194 GLY A O 1
ATOM 1471 N N . PRO A 1 195 ? 15.528 5.276 17.167 1.00 30.67 195 PRO A N 1
ATOM 1472 C CA . PRO A 1 195 ? 16.020 5.905 18.380 1.00 30.67 195 PRO A CA 1
ATOM 1473 C C . PRO A 1 195 ? 15.382 7.284 18.537 1.00 30.67 195 PRO A C 1
ATOM 1475 O O . PRO A 1 195 ? 15.746 8.200 17.811 1.00 30.67 195 PRO A O 1
ATOM 1478 N N . SER A 1 196 ? 14.434 7.424 19.466 1.00 30.42 196 SER A N 1
ATOM 1479 C CA . SER A 1 196 ? 14.172 8.637 20.266 1.00 30.42 196 SER A CA 1
ATOM 1480 C C . SER A 1 196 ? 12.771 8.563 20.899 1.00 30.42 196 SER A C 1
ATOM 1482 O O . SER A 1 196 ? 11.787 8.369 20.194 1.00 30.42 196 SER A O 1
ATOM 1484 N N . CYS A 1 197 ? 12.703 8.780 22.218 1.00 26.59 197 CYS A N 1
ATOM 1485 C CA . CYS A 1 197 ? 11.507 9.061 23.036 1.00 26.59 197 CYS A CA 1
ATOM 1486 C C . CYS A 1 197 ? 10.614 7.882 23.495 1.00 26.59 197 CYS A C 1
ATOM 1488 O O . CYS A 1 197 ? 9.527 7.644 22.984 1.00 26.59 197 CYS A O 1
ATOM 1490 N N . ASP A 1 198 ? 11.082 7.208 24.548 1.00 30.59 198 ASP A N 1
ATOM 1491 C CA . ASP A 1 198 ? 10.433 6.700 25.781 1.00 30.59 198 ASP A CA 1
ATOM 1492 C C . ASP A 1 198 ? 8.930 6.381 25.954 1.00 30.59 198 ASP A C 1
ATOM 1494 O O . ASP A 1 198 ? 8.581 5.876 27.021 1.00 30.59 198 ASP A O 1
ATOM 1498 N N . HIS A 1 199 ? 8.016 6.545 25.000 1.00 34.47 199 HIS A N 1
ATOM 1499 C CA . HIS A 1 199 ? 6.613 6.132 25.180 1.00 34.47 199 HIS A CA 1
ATOM 1500 C C . HIS A 1 199 ? 6.201 5.143 24.089 1.00 34.47 199 HIS A C 1
ATOM 1502 O O . HIS A 1 199 ? 5.876 5.492 22.956 1.00 34.47 199 HIS A O 1
ATOM 1508 N N . ARG A 1 200 ? 6.261 3.854 24.448 1.00 35.78 200 ARG A N 1
ATOM 1509 C CA . ARG A 1 200 ? 5.916 2.735 23.566 1.00 35.78 200 ARG A CA 1
ATOM 1510 C C . ARG A 1 200 ? 4.441 2.857 23.175 1.00 35.78 200 ARG A C 1
ATOM 1512 O O . ARG A 1 200 ? 3.558 2.888 24.031 1.00 35.78 200 ARG A O 1
ATOM 1519 N N . SER A 1 201 ? 4.183 2.919 21.879 1.00 36.03 201 SER A N 1
ATOM 1520 C CA . SER A 1 201 ? 2.851 3.083 21.299 1.00 36.03 201 SER A CA 1
ATOM 1521 C C . SER A 1 201 ? 2.463 1.811 20.557 1.00 36.03 201 SER A C 1
ATOM 1523 O O . SER A 1 201 ? 3.320 1.143 19.984 1.00 36.03 201 SER A O 1
ATOM 1525 N N . ALA A 1 202 ? 1.184 1.465 20.572 1.00 38.56 202 ALA A N 1
ATOM 1526 C CA . ALA A 1 202 ? 0.632 0.359 19.809 1.00 38.56 202 ALA A CA 1
ATOM 1527 C C . ALA A 1 202 ? -0.554 0.902 19.011 1.00 38.56 202 ALA A C 1
ATOM 1529 O O . ALA A 1 202 ? -1.280 1.763 19.490 1.00 38.56 202 ALA A O 1
ATOM 1530 N N . SER A 1 203 ? -0.727 0.483 17.764 1.00 38.78 203 SER A N 1
ATOM 1531 C CA . SER A 1 203 ? -1.837 0.976 16.950 1.00 38.78 203 SER A CA 1
ATOM 1532 C C . SER A 1 203 ? -2.925 -0.086 16.922 1.00 38.78 203 SER A C 1
ATOM 1534 O O . SER A 1 203 ? -2.699 -1.173 16.402 1.00 38.78 203 SER A O 1
ATOM 1536 N N . ALA A 1 204 ? -4.081 0.216 17.512 1.00 38.34 204 ALA A N 1
ATOM 1537 C CA . ALA A 1 204 ? -5.305 -0.556 17.346 1.00 38.34 204 ALA A CA 1
ATOM 1538 C C . ALA A 1 204 ? -6.315 0.365 16.671 1.00 38.34 204 ALA A C 1
ATOM 1540 O O . ALA A 1 204 ? -6.805 1.314 17.285 1.00 38.34 204 ALA A O 1
ATOM 1541 N N . ARG A 1 205 ? -6.588 0.116 15.389 1.00 40.59 205 ARG A N 1
ATOM 1542 C CA . ARG A 1 205 ? -7.507 0.945 14.617 1.00 40.59 205 ARG A CA 1
ATOM 1543 C C . ARG A 1 205 ? -8.944 0.554 14.896 1.00 40.59 205 ARG A C 1
ATOM 1545 O O . ARG A 1 205 ? -9.378 -0.550 14.590 1.00 40.59 205 ARG A O 1
ATOM 1552 N N . VAL A 1 206 ? -9.698 1.514 15.411 1.00 36.69 206 VAL A N 1
ATOM 1553 C CA . VAL A 1 206 ? -11.154 1.435 15.499 1.00 36.69 206 VAL A CA 1
ATOM 1554 C C . VAL A 1 206 ? -11.738 2.150 14.283 1.00 36.69 206 VAL A C 1
ATOM 1556 O O . VAL A 1 206 ? -11.957 3.359 14.304 1.00 36.69 206 VAL A O 1
ATOM 1559 N N . GLY A 1 207 ? -11.954 1.421 13.189 1.00 30.92 207 GLY A N 1
ATOM 1560 C CA . GLY A 1 207 ? -12.681 1.946 12.033 1.00 30.92 207 GLY A CA 1
ATOM 1561 C C . GLY A 1 207 ? -14.187 1.940 12.296 1.00 30.92 207 GLY A C 1
ATOM 1562 O O . GLY A 1 207 ? -14.746 0.911 12.671 1.00 30.92 207 GLY A O 1
ATOM 1563 N N . ARG A 1 208 ? -14.878 3.070 12.083 1.00 26.67 208 ARG A N 1
ATOM 1564 C CA . ARG A 1 208 ? -16.348 3.054 11.990 1.00 26.67 208 ARG A CA 1
ATOM 1565 C C . ARG A 1 208 ? -16.747 2.246 10.749 1.00 26.67 208 ARG A C 1
ATOM 1567 O O . ARG A 1 208 ? -16.257 2.579 9.667 1.00 26.67 208 ARG A O 1
ATOM 1574 N N . PRO A 1 209 ? -17.663 1.265 10.844 1.00 24.97 209 PRO A N 1
ATOM 1575 C CA . PRO A 1 209 ? -18.286 0.726 9.646 1.00 24.97 209 PRO A CA 1
ATOM 1576 C C . PRO A 1 209 ? -19.019 1.877 8.949 1.00 24.97 209 PRO A C 1
ATOM 1578 O O . PRO A 1 209 ? -19.838 2.566 9.564 1.00 24.97 209 PRO A O 1
ATOM 1581 N N . ARG A 1 210 ? -18.672 2.140 7.684 1.00 31.78 210 ARG A N 1
ATOM 1582 C CA . ARG A 1 210 ? -19.471 3.027 6.836 1.00 31.78 210 ARG A CA 1
ATOM 1583 C C . ARG A 1 210 ? -20.815 2.325 6.633 1.00 31.78 210 ARG A C 1
ATOM 1585 O O . ARG A 1 210 ? -20.838 1.229 6.078 1.00 31.78 210 ARG A O 1
ATOM 1592 N N . GLY A 1 211 ? -21.872 2.908 7.199 1.00 29.39 211 GLY A N 1
ATOM 1593 C CA . GLY A 1 211 ? -23.256 2.507 6.937 1.00 29.39 211 GLY A CA 1
ATOM 1594 C C . GLY A 1 211 ? -23.708 2.890 5.538 1.00 29.39 211 GLY A C 1
ATOM 1595 O O . GLY A 1 211 ? -22.999 3.695 4.888 1.00 29.39 211 GLY A O 1
#

Secondary structure (DSSP, 8-state):
-EEE--SSTTSSEEEE----S-HHHHHHHHHTT--S-SEE-----SSTTS-HHHHHHHHHHHHHHHHHHT-EEE-SSSPPPPPP--HHHHHHHHHHHHHHHHHHHHTT--TTS-------S-EEEEEETTEEEEEEEETTEEEEETT-EEESS--TT--HHHHHHHHHHHHTTSEEEPTTSSEEEEPPPSP---SS-S--EE----PPP--

Sequence (211 aa):
MLVGPAEDAKYEARIYVGEGEDPRMRLDAHHGNKDFWNRFVVFTSFGQALNKATIRYLEARLLQLVAAAERAELDNGNAPGLPPLSEPEVADAESFLADMLVIYPILGVNVFEPLAQAASPTRLHLEGPSASGEGAETDDGFVVFTGTLARAETVASMPGWAANLRESLEESGVLIPVEGGASLRHRPGPRHEGPSCDHRSASARVGRPRG

Radius of gyration: 20.8 Å; chains: 1; bounding box: 46×33×64 Å